Protein AF-A0A9E5IGZ8-F1 (afdb_monomer)

Secondary structure (DSSP, 8-state):
-HHHHTTTS-BSS--EEEEEE-SSGGG-SSS-TT-EEEEEEEEBSSSPPPEEEEETTEE-TT--HHHHHHHHHHHHHHHHHHHHTT-SPTT----HHHHHTTEEEEEEEE-SS---TTTHHHHHHHHHHHHHHHHHHHHHHHT-SSPPPHHHHHHHHHHHHHHHHHHHHHH-SS-BTTB-HHHHHHHHHHHHHHHHHHHTPPPSS-PPPS-GGGHHHHS-----HHHHHHHHHHHHHHHHHHHHHHHTTSS---PPP-------

Radius of gyration: 29.13 Å; Cα contacts (8 Å, |Δi|>4): 229; chains: 1; bounding box: 54×78×88 Å

Sequence (264 aa):
YFAGAIANLEPAASTFDGERYIAEQTESDSFAEGEGALWALAWTTEGEVVAESYVNMIPTRHGGTHVAGLREGVFNAIKNFIDHHSMGQRGLKVVPEDVWSRASYVLSAKMLDPQFKGQVKNELISRDEGLHTDFAVLMYTKFIKNKLTEDEVHEIARSAVAAEQEFVRSCLPDDLLGMNEKLMCQYVEFVADRLITSLGYKKIWNTTNPFDFMDNISTETKTNFFEARVAEYKRSNVRRHQQLKKDNVTSGESRPVFSRKARF

pLDDT: mean 73.89, std 20.75, range [28.39, 95.31]

Nearest PDB structures (foldseek):
  3lnu-assembly1_A  TM=9.026E-01  e=2.420E-09  Xanthomonas oryzae pv. oryzae KACC 10331
  3lps-assembly1_A  TM=8.953E-01  e=2.420E-09  Xanthomonas oryzae pv. oryzae KACC 10331
  7cmp-assembly2_D  TM=7.381E-01  e=1.112E-08  Xanthomonas oryzae pv. oryzae KACC 10331
  4hxz-assembly1_A  TM=7.763E-01  e=1.554E-06  Francisella tularensis subsp. holarctica LVS
  4url-assembly1_A  TM=7.747E-01  e=2.043E-04  Staphylococcus aureus

Mean predicted aligned error: 17.86 Å

Solvent-accessible surface area (backbone atoms only — not comparable to full-atom values): 15919 Å² total; per-residue (Å²): 108,69,70,66,77,46,61,93,43,66,59,79,47,79,73,51,65,53,73,51,61,35,85,45,54,89,80,34,99,88,52,55,56,69,20,35,39,40,40,37,38,33,37,34,85,60,82,85,71,49,80,46,38,25,52,69,77,43,76,30,92,88,55,52,70,68,52,50,49,52,53,50,50,54,42,50,52,54,50,52,50,35,62,74,67,65,69,62,59,92,88,66,79,89,52,67,61,80,63,50,78,44,43,23,36,41,38,41,33,37,59,89,79,72,82,63,92,76,42,63,64,60,54,49,49,54,50,51,49,49,52,50,50,53,50,52,37,49,45,54,64,74,70,47,82,84,68,78,53,69,66,58,53,50,51,52,49,51,55,51,51,51,53,51,39,52,51,46,47,71,74,42,82,61,78,46,94,93,53,40,54,68,51,53,43,38,34,55,45,27,54,48,30,53,52,38,40,68,59,72,46,79,63,82,70,83,52,63,76,75,54,78,75,55,61,67,75,73,58,82,81,85,71,66,72,74,59,56,54,56,51,49,55,53,52,50,55,52,50,56,54,53,50,59,52,50,64,69,64,74,75,78,83,82,85,84,89,77,82,92,76,90,83,135

Foldseek 3Di:
DQCVVCVVFDFPDPKDWDWDAACDPVVDPVAHHGWIKTKIKTFTPDDDAADWEEEVNHTDPVDDPQVVVVLVVVQCVVVVVCVVVVVDDVPDDDDSCNVVVRMHMYMYTYGLDDPDPPCPPVLVVVVVVVVVLLVVLCCLQPPDPDHDDLVVLVVVLVVVLVVVLVVLCVVPVDQDDPDGSVLVSLQSLVVSQVSCVSNVHHRDPPGDNPDPSVVVSPDDDDDDPVVVVVVVVVVVVVVVVVVVVVVVVPPDDDDDDDDDDDDD

Structure (mmCIF, N/CA/C/O backbone):
data_AF-A0A9E5IGZ8-F1
#
_entry.id   AF-A0A9E5IGZ8-F1
#
loop_
_atom_site.group_PDB
_atom_site.id
_atom_site.type_symbol
_atom_site.label_atom_id
_atom_site.label_alt_id
_atom_site.label_comp_id
_atom_site.label_asym_id
_atom_site.label_entity_id
_atom_site.label_seq_id
_atom_site.pdbx_PDB_ins_code
_atom_site.Cartn_x
_atom_site.Cartn_y
_atom_site.Cartn_z
_atom_site.occupancy
_atom_site.B_iso_or_equiv
_atom_site.auth_seq_id
_atom_site.auth_comp_id
_atom_site.auth_asym_id
_atom_site.auth_atom_id
_atom_site.pdbx_PDB_model_num
ATOM 1 N N . TYR A 1 1 ? -14.488 -8.018 3.224 1.00 83.12 1 TYR A N 1
ATOM 2 C CA . TYR A 1 1 ? -13.198 -8.541 3.712 1.00 83.12 1 TYR A CA 1
ATOM 3 C C . TYR A 1 1 ? -13.185 -8.687 5.230 1.00 83.12 1 TYR A C 1
ATOM 5 O O . TYR A 1 1 ? -13.293 -9.813 5.689 1.00 83.12 1 TYR A O 1
ATOM 13 N N . PHE A 1 2 ? -13.151 -7.593 6.006 1.00 88.25 2 PHE A N 1
ATOM 14 C CA . PHE A 1 2 ? -12.965 -7.649 7.466 1.00 88.25 2 PHE A CA 1
ATOM 15 C C . PHE A 1 2 ? -13.959 -8.565 8.200 1.00 88.25 2 PHE A C 1
ATOM 17 O O . PHE A 1 2 ? -13.541 -9.414 8.975 1.00 88.25 2 PHE A O 1
ATOM 24 N N . ALA A 1 3 ? -15.254 -8.488 7.869 1.00 85.94 3 ALA A N 1
ATOM 25 C CA . ALA A 1 3 ? -16.269 -9.389 8.424 1.00 85.94 3 ALA A CA 1
ATOM 26 C C . ALA A 1 3 ? -15.975 -10.883 8.169 1.00 85.94 3 ALA A C 1
ATOM 28 O O . ALA A 1 3 ? -16.276 -11.717 9.011 1.00 85.94 3 ALA A O 1
ATOM 29 N N . GLY A 1 4 ? -15.362 -11.218 7.028 1.00 85.94 4 GLY A N 1
ATOM 30 C CA . GLY A 1 4 ? -14.898 -12.573 6.721 1.00 85.94 4 GLY A CA 1
ATOM 31 C C . GLY A 1 4 ? -13.658 -12.962 7.529 1.00 85.94 4 GLY A C 1
ATOM 32 O O . GLY A 1 4 ? -13.581 -14.083 8.020 1.00 85.94 4 GLY A O 1
ATOM 33 N N . ALA A 1 5 ? -12.728 -12.023 7.726 1.00 84.44 5 ALA A N 1
ATOM 34 C CA . ALA A 1 5 ? -11.504 -12.241 8.500 1.00 84.44 5 ALA A CA 1
ATOM 35 C C . ALA A 1 5 ? -11.787 -12.558 9.980 1.00 84.44 5 ALA A C 1
ATOM 37 O O . ALA A 1 5 ? -11.050 -13.322 10.595 1.00 84.44 5 ALA A O 1
ATOM 38 N N . ILE A 1 6 ? -12.880 -12.022 10.533 1.00 86.69 6 ILE A N 1
ATOM 39 C CA . ILE A 1 6 ? -13.318 -12.297 11.910 1.00 86.69 6 ILE A CA 1
ATOM 40 C C . ILE A 1 6 ? -14.530 -13.236 11.995 1.00 86.69 6 ILE A C 1
ATOM 42 O O . ILE A 1 6 ? -15.089 -13.390 13.073 1.00 86.69 6 ILE A O 1
ATOM 46 N N . ALA A 1 7 ? -14.955 -13.874 10.897 1.00 83.50 7 ALA A N 1
ATOM 47 C CA . ALA A 1 7 ? -16.231 -14.602 10.837 1.00 83.50 7 ALA A CA 1
ATOM 48 C C . ALA A 1 7 ? -16.356 -15.759 11.844 1.00 83.50 7 ALA A C 1
ATOM 50 O O . ALA A 1 7 ? -17.462 -16.115 12.239 1.00 83.50 7 ALA A O 1
ATOM 51 N N . ASN A 1 8 ? -15.227 -16.341 12.256 1.00 83.75 8 ASN A N 1
ATOM 52 C CA . ASN A 1 8 ? -15.181 -17.437 13.229 1.00 83.75 8 ASN A CA 1
ATOM 53 C C . ASN A 1 8 ? -15.075 -16.952 14.683 1.00 83.75 8 ASN A C 1
ATOM 55 O O . ASN A 1 8 ? -14.928 -17.772 15.587 1.00 83.75 8 ASN A O 1
ATOM 59 N N . LEU A 1 9 ? -15.084 -15.639 14.909 1.00 83.88 9 LEU A N 1
ATOM 60 C CA . LEU A 1 9 ? -14.925 -15.021 16.218 1.00 83.88 9 LEU A CA 1
ATOM 61 C C . LEU A 1 9 ? -16.218 -14.304 16.592 1.00 83.88 9 LEU A C 1
ATOM 63 O O . LEU A 1 9 ? -16.828 -13.649 15.751 1.00 83.88 9 LEU A O 1
ATOM 67 N N . GLU A 1 10 ? -16.613 -14.379 17.861 1.00 83.50 10 GLU A N 1
ATOM 68 C CA . GLU A 1 10 ? -17.741 -13.596 18.366 1.00 83.50 10 GLU A CA 1
ATOM 69 C C . GLU A 1 10 ? -17.274 -12.182 18.753 1.00 83.50 10 GLU A C 1
ATOM 71 O O . GLU A 1 10 ? -16.438 -12.027 19.656 1.00 83.50 10 GLU A O 1
ATOM 76 N N . PRO A 1 11 ? -17.780 -11.126 18.087 1.00 84.12 11 PRO A N 1
ATOM 77 C CA . PRO A 1 11 ? -17.458 -9.760 18.460 1.00 84.12 11 PRO A CA 1
ATOM 78 C C . PRO A 1 11 ? -18.146 -9.387 19.777 1.00 84.12 11 PRO A C 1
ATOM 80 O O . PRO A 1 11 ? -19.353 -9.552 19.935 1.00 84.12 11 PRO A O 1
ATOM 83 N N . ALA A 1 12 ? -17.394 -8.804 20.707 1.00 85.81 12 ALA A N 1
ATOM 84 C CA . ALA A 1 12 ? -17.914 -8.253 21.957 1.00 85.81 12 ALA A CA 1
ATOM 85 C C . ALA A 1 12 ? -18.820 -7.025 21.733 1.00 85.81 12 ALA A C 1
ATOM 87 O O . ALA A 1 12 ? -19.603 -6.656 22.607 1.00 85.81 12 ALA A O 1
ATOM 88 N N . ALA A 1 13 ? -18.699 -6.379 20.573 1.00 84.12 13 ALA A N 1
ATOM 89 C CA . ALA A 1 13 ? -19.520 -5.260 20.137 1.00 84.12 13 ALA A CA 1
ATOM 90 C C . ALA A 1 13 ? -19.680 -5.290 18.612 1.00 84.12 13 ALA A C 1
ATOM 92 O O . ALA A 1 13 ? -18.887 -5.924 17.911 1.00 84.12 13 ALA A O 1
ATOM 93 N N . SER A 1 14 ? -20.680 -4.570 18.097 1.00 87.31 14 SER A N 1
ATOM 94 C CA . SER A 1 14 ? -20.830 -4.353 16.657 1.00 87.31 14 SER A CA 1
ATOM 95 C C . SER A 1 14 ? -19.532 -3.825 16.052 1.00 87.31 14 SER A C 1
ATOM 97 O O . SER A 1 14 ? -18.842 -3.005 16.661 1.00 87.31 14 SER A O 1
ATOM 99 N N . THR A 1 15 ? -19.217 -4.290 14.842 1.00 90.56 15 THR A N 1
ATOM 100 C CA . THR A 1 15 ? -18.074 -3.763 14.092 1.00 90.56 15 THR A CA 1
ATOM 101 C C . THR A 1 15 ? -18.251 -2.261 13.899 1.00 90.56 15 THR A C 1
ATOM 103 O O . THR A 1 15 ? -19.331 -1.792 13.543 1.00 90.56 15 THR A O 1
ATOM 106 N N . PHE A 1 16 ? -17.192 -1.520 14.195 1.00 91.25 16 PHE A N 1
ATOM 107 C CA . PHE A 1 16 ? -17.090 -0.098 13.952 1.00 91.25 16 PHE A CA 1
ATOM 108 C C . PHE A 1 16 ? -16.289 0.112 12.674 1.00 91.25 16 PHE A C 1
ATOM 110 O O . PHE A 1 16 ? -15.066 -0.038 12.661 1.00 91.25 16 PHE A O 1
ATOM 117 N N . ASP A 1 17 ? -16.982 0.450 11.600 1.00 93.88 17 ASP A N 1
ATOM 118 C CA . ASP A 1 17 ? -16.391 0.740 10.304 1.00 93.88 17 ASP A CA 1
ATOM 119 C C . ASP A 1 17 ? -16.853 2.094 9.772 1.00 93.88 17 ASP A C 1
ATOM 121 O O . ASP A 1 17 ? -17.839 2.678 10.228 1.00 93.88 17 ASP A O 1
ATOM 125 N N . GLY A 1 18 ? -16.069 2.637 8.852 1.00 92.50 18 GLY A N 1
ATOM 126 C CA . GLY A 1 18 ? -16.368 3.907 8.222 1.00 92.50 18 GLY A CA 1
ATOM 127 C C . GLY A 1 18 ? -15.220 4.408 7.369 1.00 92.50 18 GLY A C 1
ATOM 128 O O . GLY A 1 18 ? -14.099 3.899 7.418 1.00 92.50 18 GLY A O 1
ATOM 129 N N . GLU A 1 19 ? -15.519 5.441 6.597 1.00 94.25 19 GLU A N 1
ATOM 130 C CA . GLU A 1 19 ? -14.541 6.168 5.808 1.00 94.25 19 GLU A CA 1
ATOM 131 C C . GLU A 1 19 ? -14.713 7.669 5.987 1.00 94.25 19 GLU A C 1
ATOM 133 O O . GLU A 1 19 ? -15.817 8.185 6.190 1.00 94.25 19 GLU A O 1
ATOM 138 N N . ARG A 1 20 ? -13.599 8.388 5.897 1.00 91.38 20 ARG A N 1
ATOM 139 C CA . ARG A 1 20 ? -13.607 9.839 5.801 1.00 91.38 20 ARG A CA 1
ATOM 140 C C . ARG A 1 20 ? -12.462 10.291 4.922 1.00 91.38 20 ARG A C 1
ATOM 142 O O . ARG A 1 20 ? -11.307 9.986 5.210 1.00 91.38 20 ARG A O 1
ATOM 149 N N . TYR A 1 21 ? -12.805 11.080 3.915 1.00 88.56 21 TYR A N 1
ATOM 150 C CA . TYR A 1 21 ? -11.865 11.787 3.061 1.00 88.56 21 TYR A CA 1
ATOM 151 C C . TYR A 1 21 ? -12.184 13.279 3.090 1.00 88.56 21 TYR A C 1
ATOM 153 O O . TYR A 1 21 ? -13.343 13.661 3.265 1.00 88.56 21 TYR A O 1
ATOM 161 N N . ILE A 1 22 ? -11.153 14.106 2.960 1.00 88.12 22 ILE A N 1
ATOM 162 C CA . ILE A 1 22 ? -11.276 15.553 2.792 1.00 88.12 22 ILE A CA 1
ATOM 163 C C . ILE A 1 22 ? -11.853 15.798 1.398 1.00 88.12 22 ILE A C 1
ATOM 165 O O . ILE A 1 22 ? -11.207 15.446 0.412 1.00 88.12 22 ILE A O 1
ATOM 169 N N . ALA A 1 23 ? -13.067 16.343 1.304 1.00 83.25 23 ALA A N 1
ATOM 170 C CA . ALA A 1 23 ? -13.699 16.607 0.011 1.00 83.25 23 ALA A CA 1
ATOM 171 C C . ALA A 1 23 ? -13.309 17.980 -0.545 1.00 83.25 23 ALA A C 1
ATOM 173 O O . ALA A 1 23 ? -13.237 18.139 -1.756 1.00 83.25 23 ALA A O 1
ATOM 174 N N . GLU A 1 24 ? -13.017 18.945 0.331 1.00 78.88 24 GLU A N 1
ATOM 175 C CA . GLU A 1 24 ? -12.504 20.264 -0.040 1.00 78.88 24 GLU A CA 1
ATOM 176 C C . GLU A 1 24 ? -11.392 20.714 0.919 1.00 78.88 24 GLU A C 1
ATOM 178 O O . GLU A 1 24 ? -11.459 20.481 2.128 1.00 78.88 24 GLU A O 1
ATOM 183 N N . GLN A 1 25 ? -10.390 21.440 0.406 1.00 76.25 25 GLN A N 1
ATOM 184 C CA . GLN A 1 25 ? -9.269 21.960 1.211 1.00 76.25 25 GLN A CA 1
ATOM 185 C C . GLN A 1 25 ? -9.711 22.846 2.394 1.00 76.25 25 GLN A C 1
ATOM 187 O O . GLN A 1 25 ? -8.977 23.012 3.363 1.00 76.25 25 GLN A O 1
ATOM 192 N N . THR A 1 26 ? -10.913 23.418 2.335 1.00 72.94 26 THR A N 1
ATOM 193 C CA . THR A 1 26 ? -11.506 24.237 3.402 1.00 72.94 26 THR A CA 1
ATOM 194 C C . THR A 1 26 ? -11.844 23.438 4.665 1.00 72.94 26 THR A C 1
ATOM 196 O O . THR A 1 26 ? -11.993 24.032 5.733 1.00 72.94 26 THR A O 1
ATOM 199 N N . GLU A 1 27 ? -11.948 22.109 4.578 1.00 76.31 27 GLU A N 1
ATOM 200 C CA . GLU A 1 27 ? -12.253 21.241 5.721 1.00 76.31 27 GLU A CA 1
ATOM 201 C C . GLU A 1 27 ? -11.056 21.028 6.656 1.00 76.31 27 GLU A C 1
ATOM 203 O O . GLU A 1 27 ? -11.237 20.617 7.807 1.00 76.31 27 GLU A O 1
ATOM 208 N N . SER A 1 28 ? -9.829 21.276 6.186 1.00 73.44 28 SER A N 1
ATOM 209 C CA . SER A 1 28 ? -8.628 21.079 6.989 1.00 73.44 28 SER A CA 1
ATOM 210 C C . SER A 1 28 ? -7.465 21.966 6.559 1.00 73.44 28 SER A C 1
ATOM 212 O O . SER A 1 28 ? -7.058 21.973 5.404 1.00 73.44 28 SER A O 1
ATOM 214 N N . ASP A 1 29 ? -6.830 22.610 7.538 1.00 70.31 29 ASP A N 1
ATOM 215 C CA . ASP A 1 29 ? -5.541 23.286 7.346 1.00 70.31 29 ASP A CA 1
ATOM 216 C C . ASP A 1 29 ? -4.347 22.308 7.366 1.00 70.31 29 ASP A C 1
ATOM 218 O O . ASP A 1 29 ? -3.206 22.714 7.151 1.00 70.31 29 ASP A O 1
ATOM 222 N N . SER A 1 30 ? -4.578 21.035 7.713 1.00 69.19 30 SER A N 1
ATOM 223 C CA . SER A 1 30 ? -3.524 20.033 7.957 1.00 69.19 30 SER A CA 1
ATOM 224 C C . SER A 1 30 ? -3.526 18.864 6.974 1.00 69.19 30 SER A C 1
ATOM 226 O O . SER A 1 30 ? -2.512 18.177 6.885 1.00 69.19 30 SER A O 1
ATOM 228 N N . PHE A 1 31 ? -4.631 18.642 6.263 1.00 76.75 31 PHE A N 1
ATOM 229 C CA . PHE A 1 31 ? -4.791 17.558 5.296 1.00 76.75 31 PHE A CA 1
ATOM 230 C C . PHE A 1 31 ? -5.231 18.119 3.945 1.00 76.75 31 PHE A C 1
ATOM 232 O O . PHE A 1 31 ? -5.980 19.097 3.889 1.00 76.75 31 PHE A O 1
ATOM 239 N N . ALA A 1 32 ? -4.746 17.517 2.866 1.00 78.19 32 ALA A N 1
ATOM 240 C CA . ALA A 1 32 ? -5.078 17.923 1.507 1.00 78.19 32 ALA A CA 1
ATOM 241 C C . ALA A 1 32 ? -6.393 17.293 1.020 1.00 78.19 32 ALA A C 1
ATOM 243 O O . ALA A 1 32 ? -6.815 16.240 1.501 1.00 78.19 32 ALA A O 1
ATOM 244 N N . GLU A 1 33 ? -7.034 17.928 0.037 1.00 82.81 33 GLU A N 1
ATOM 245 C CA . GLU A 1 33 ? -8.204 17.363 -0.647 1.00 82.81 33 GLU A CA 1
ATOM 246 C C . GLU A 1 33 ? -7.907 15.956 -1.187 1.00 82.81 33 GLU A C 1
ATOM 248 O O . GLU A 1 33 ? -6.911 15.729 -1.867 1.00 82.81 33 GLU A O 1
ATOM 253 N N . GLY A 1 34 ? -8.767 14.989 -0.872 1.00 82.25 34 GLY A N 1
ATOM 254 C CA . GLY A 1 34 ? -8.605 13.586 -1.242 1.00 82.25 34 GLY A CA 1
ATOM 255 C C . GLY A 1 34 ? -7.775 12.746 -0.266 1.00 82.25 34 GLY A C 1
ATOM 256 O O . GLY A 1 34 ? -7.723 11.524 -0.445 1.00 82.25 34 GLY A O 1
ATOM 257 N N . GLU A 1 35 ? -7.163 13.342 0.762 1.00 85.50 35 GLU A N 1
ATOM 258 C CA . GLU A 1 35 ? -6.579 12.600 1.885 1.00 85.50 35 GLU A CA 1
ATOM 259 C C . GLU A 1 35 ? -7.660 12.079 2.826 1.00 85.50 35 GLU A C 1
ATOM 261 O O . GLU A 1 35 ? -8.741 12.654 2.947 1.00 85.50 35 GLU A O 1
ATOM 266 N N . GLY A 1 36 ? -7.385 10.970 3.503 1.00 89.94 36 GLY A N 1
ATOM 267 C CA . GLY A 1 36 ? -8.358 10.370 4.401 1.00 89.94 36 GLY A CA 1
ATOM 268 C C . GLY A 1 36 ? -8.025 8.950 4.801 1.00 89.94 36 GLY A C 1
ATOM 269 O O . GLY A 1 36 ? -6.906 8.473 4.612 1.00 89.94 36 GLY A O 1
ATOM 270 N N . ALA A 1 37 ? -9.009 8.257 5.358 1.00 93.50 37 ALA A N 1
ATOM 271 C CA . ALA A 1 37 ? -8.870 6.862 5.727 1.00 93.50 37 ALA A CA 1
ATOM 272 C C . ALA A 1 37 ? -10.201 6.113 5.656 1.00 93.50 37 ALA A C 1
ATOM 274 O O . ALA A 1 37 ? -11.269 6.685 5.856 1.00 93.50 37 ALA A O 1
ATOM 275 N N . LEU A 1 38 ? -10.086 4.809 5.441 1.00 94.06 38 LEU A N 1
ATOM 276 C CA . LEU A 1 38 ? -11.113 3.801 5.654 1.00 94.06 38 LEU A CA 1
ATOM 277 C C . LEU A 1 38 ? -10.643 2.912 6.805 1.00 94.06 38 LEU A C 1
ATOM 279 O O . LEU A 1 38 ? -9.469 2.527 6.863 1.00 94.06 38 LEU A O 1
ATOM 283 N N . TRP A 1 39 ? -11.547 2.562 7.707 1.00 95.31 39 TRP A N 1
ATOM 284 C CA . TRP A 1 39 ? -11.243 1.683 8.826 1.00 95.31 39 TRP A CA 1
ATOM 285 C C . TRP A 1 39 ? -12.375 0.697 9.086 1.00 95.31 39 TRP A C 1
ATOM 287 O O . TRP A 1 39 ? -13.542 0.964 8.812 1.00 95.31 39 TRP A O 1
ATOM 297 N N . ALA A 1 40 ? -12.007 -0.438 9.668 1.00 95.12 40 ALA A N 1
ATOM 298 C CA . ALA A 1 40 ? -12.914 -1.364 10.323 1.00 95.12 40 ALA A CA 1
ATOM 299 C C . ALA A 1 40 ? -12.243 -1.869 11.603 1.00 95.12 40 ALA A C 1
ATOM 301 O O . ALA A 1 40 ? -11.049 -2.169 11.597 1.00 95.12 40 ALA A O 1
ATOM 302 N N . LEU A 1 41 ? -12.995 -1.929 12.697 1.00 94.69 41 LEU A N 1
ATOM 303 C CA . LEU A 1 41 ? -12.514 -2.265 14.032 1.00 94.69 41 LEU A CA 1
ATOM 304 C C . LEU A 1 41 ? -13.572 -3.094 14.759 1.00 94.69 41 LEU A C 1
ATOM 306 O O . LEU A 1 41 ? -14.746 -2.735 14.786 1.00 94.69 41 LEU A O 1
ATOM 310 N N . ALA A 1 42 ? -13.159 -4.183 15.389 1.00 94.44 42 ALA A N 1
ATOM 311 C CA . ALA A 1 42 ? -14.012 -4.985 16.251 1.00 94.44 42 ALA A CA 1
ATOM 312 C C . ALA A 1 42 ? -13.196 -5.558 17.408 1.00 94.44 42 ALA A C 1
ATOM 314 O O . ALA A 1 42 ? -12.015 -5.866 17.263 1.00 94.44 42 ALA A O 1
ATOM 315 N N . TRP A 1 43 ? -13.840 -5.745 18.554 1.00 93.69 43 TRP A N 1
ATOM 316 C CA . TRP A 1 43 ? -13.244 -6.441 19.689 1.00 93.69 43 TRP A CA 1
ATOM 317 C C . TRP A 1 43 ? -13.747 -7.869 19.710 1.00 93.69 43 TRP A C 1
ATOM 319 O O . TRP A 1 43 ? -14.955 -8.069 19.691 1.00 93.69 43 TRP A O 1
ATOM 329 N N . THR A 1 44 ? -12.856 -8.852 19.773 1.00 90.12 44 THR A N 1
ATOM 330 C CA . THR A 1 44 ? -13.235 -10.267 19.896 1.00 90.12 44 THR A CA 1
ATOM 331 C C . THR A 1 44 ? -12.726 -10.808 21.222 1.00 90.12 44 THR A C 1
ATOM 333 O O . THR A 1 44 ? -11.625 -10.474 21.657 1.00 90.12 44 THR A O 1
ATOM 336 N N . THR A 1 45 ? -13.494 -11.645 21.908 1.00 84.62 45 THR A N 1
ATOM 337 C CA . THR A 1 45 ? -13.087 -12.184 23.221 1.00 84.62 45 THR A CA 1
ATOM 338 C C . THR A 1 45 ? -12.004 -13.254 23.098 1.00 84.62 45 THR A C 1
ATOM 340 O O . THR A 1 45 ? -11.107 -13.311 23.937 1.00 84.62 45 THR A O 1
ATOM 343 N N . GLU A 1 46 ? -12.028 -14.033 22.015 1.00 84.69 46 GLU A N 1
ATOM 344 C CA . GLU A 1 46 ? -11.121 -15.161 21.769 1.00 84.69 46 GLU A CA 1
ATOM 345 C C . GLU A 1 46 ? -10.571 -15.176 20.330 1.00 84.69 46 GLU A C 1
ATOM 347 O O . GLU A 1 46 ? -11.008 -14.408 19.470 1.00 84.69 46 GLU A O 1
ATOM 352 N N . GLY A 1 47 ? -9.560 -16.013 20.079 1.00 84.62 47 GLY A N 1
ATOM 353 C CA . GLY A 1 47 ? -8.928 -16.183 18.765 1.00 84.62 47 GLY A CA 1
ATOM 354 C C . GLY A 1 47 ? -7.833 -15.169 18.420 1.00 84.62 47 GLY A C 1
ATOM 355 O O . GLY A 1 47 ? -7.504 -14.273 19.209 1.00 84.62 47 GLY A O 1
ATOM 356 N N . GLU A 1 48 ? -7.243 -15.346 17.236 1.00 86.50 48 GLU A N 1
ATOM 357 C CA . GLU A 1 48 ? -6.203 -14.459 16.710 1.00 86.50 48 GLU A CA 1
ATOM 358 C C . GLU A 1 48 ? -6.764 -13.080 16.359 1.00 86.50 48 GLU A C 1
ATOM 360 O O . GLU A 1 48 ? -7.892 -12.936 15.890 1.00 86.50 48 GLU A O 1
ATOM 365 N N . VAL A 1 49 ? -5.957 -12.052 16.614 1.00 89.88 49 VAL A N 1
ATOM 366 C CA . VAL A 1 49 ? -6.311 -10.664 16.326 1.00 89.88 49 VAL A CA 1
ATOM 367 C C . VAL A 1 49 ? -5.862 -10.324 14.912 1.00 89.88 49 VAL A C 1
ATOM 369 O O . VAL A 1 49 ? -4.689 -10.477 14.573 1.00 89.88 49 VAL A O 1
ATOM 372 N N . VAL A 1 50 ? -6.784 -9.810 14.102 1.00 89.81 50 VAL A N 1
ATOM 373 C CA . VAL A 1 50 ? -6.464 -9.281 12.771 1.00 89.81 50 VAL A CA 1
ATOM 374 C C . VAL A 1 50 ? -5.924 -7.867 12.948 1.00 89.81 50 VAL A C 1
ATOM 376 O O . VAL A 1 50 ? -6.630 -7.012 13.465 1.00 89.81 50 VAL A O 1
ATOM 379 N N . ALA A 1 51 ? -4.683 -7.601 12.551 1.00 91.12 51 ALA A N 1
ATOM 380 C CA . ALA A 1 51 ? -4.074 -6.276 12.667 1.00 91.12 51 ALA A CA 1
ATOM 381 C C . ALA A 1 51 ? -3.403 -5.891 11.349 1.00 91.12 51 ALA A C 1
ATOM 383 O O . ALA A 1 51 ? -2.204 -6.094 11.148 1.00 91.12 51 ALA A O 1
ATOM 384 N N . GLU A 1 52 ? -4.192 -5.330 10.440 1.00 91.62 52 GLU A N 1
ATOM 385 C CA . GLU A 1 52 ? -3.731 -4.956 9.107 1.00 91.62 52 GLU A CA 1
ATOM 386 C C . GLU A 1 52 ? -3.779 -3.443 8.926 1.00 91.62 52 GLU A C 1
ATOM 388 O O . GLU A 1 52 ? -4.711 -2.756 9.352 1.00 91.62 52 GLU A O 1
ATOM 393 N N . SER A 1 53 ? -2.749 -2.892 8.290 1.00 87.81 53 SER A N 1
ATOM 394 C CA . SER A 1 53 ? -2.717 -1.466 7.994 1.00 87.81 53 SER A CA 1
ATOM 395 C C . SER A 1 53 ? -2.007 -1.173 6.686 1.00 87.81 53 SER A C 1
ATOM 397 O O . SER A 1 53 ? -1.064 -1.874 6.317 1.00 87.81 53 SER A O 1
ATOM 399 N N . TYR A 1 54 ? -2.466 -0.127 6.009 1.00 86.31 54 TYR A N 1
ATOM 400 C CA . TYR A 1 54 ? -2.013 0.282 4.690 1.00 86.31 54 TYR A CA 1
ATOM 401 C C . TYR A 1 54 ? -1.921 1.805 4.620 1.00 86.31 54 TYR A C 1
ATOM 403 O O . TYR A 1 54 ? -2.739 2.517 5.209 1.00 86.31 54 TYR A O 1
ATOM 411 N N . VAL A 1 55 ? -0.942 2.303 3.869 1.00 84.50 55 VAL A N 1
ATOM 412 C CA . VAL A 1 55 ? -0.867 3.710 3.453 1.00 84.50 55 VAL A CA 1
ATOM 413 C C . VAL A 1 55 ? -0.710 3.726 1.946 1.00 84.50 55 VAL A C 1
ATOM 415 O O . VAL A 1 55 ? 0.219 3.109 1.432 1.00 84.50 55 VAL A O 1
ATOM 418 N N . ASN A 1 56 ? -1.620 4.392 1.237 1.00 85.50 56 ASN A N 1
ATOM 419 C CA . ASN A 1 56 ? -1.679 4.374 -0.227 1.00 85.50 56 ASN A CA 1
ATOM 420 C C . ASN A 1 56 ? -1.618 2.943 -0.780 1.00 85.50 56 ASN A C 1
ATOM 422 O O . ASN A 1 56 ? -0.875 2.661 -1.712 1.00 85.50 56 ASN A O 1
ATOM 426 N N . MET A 1 57 ? -2.366 2.032 -0.142 1.00 78.94 57 MET A N 1
ATOM 427 C CA . MET A 1 57 ? -2.438 0.598 -0.473 1.00 78.94 57 MET A CA 1
ATOM 428 C C . MET A 1 57 ? -1.138 -0.192 -0.244 1.00 78.94 57 MET A C 1
ATOM 430 O O . MET A 1 57 ? -1.112 -1.400 -0.457 1.00 78.94 57 MET A O 1
ATOM 434 N N . ILE A 1 58 ? -0.075 0.441 0.260 1.00 76.81 58 ILE A N 1
ATOM 435 C CA . ILE A 1 58 ? 1.168 -0.238 0.631 1.00 76.81 58 ILE A CA 1
ATOM 436 C C . ILE A 1 58 ? 1.015 -0.802 2.051 1.00 76.81 58 ILE A C 1
ATOM 438 O O . ILE A 1 58 ? 0.742 -0.028 2.976 1.00 76.81 58 ILE A O 1
ATOM 442 N N . PRO A 1 59 ? 1.205 -2.119 2.267 1.00 79.88 59 PRO A N 1
ATOM 443 C CA . PRO A 1 59 ? 1.048 -2.729 3.582 1.00 79.88 59 PRO A CA 1
ATOM 444 C C . PRO A 1 59 ? 2.112 -2.238 4.573 1.00 79.88 59 PRO A C 1
ATOM 446 O O . PRO A 1 59 ? 3.317 -2.353 4.343 1.00 79.88 59 PRO A O 1
ATOM 449 N N . THR A 1 60 ? 1.668 -1.760 5.735 1.00 80.19 60 THR A N 1
ATOM 450 C CA . THR A 1 60 ? 2.516 -1.305 6.843 1.00 80.19 60 THR A CA 1
ATOM 451 C C . THR A 1 60 ? 2.530 -2.335 7.972 1.00 80.19 60 THR A C 1
ATOM 453 O O . THR A 1 60 ? 1.880 -2.159 8.997 1.00 80.19 60 THR A O 1
ATOM 456 N N . ARG A 1 61 ? 3.299 -3.425 7.810 1.00 78.31 61 ARG A N 1
ATOM 457 C CA . ARG A 1 61 ? 3.350 -4.550 8.778 1.00 78.31 61 ARG A CA 1
ATOM 458 C C . ARG A 1 61 ? 3.755 -4.146 10.201 1.00 78.31 61 ARG A C 1
ATOM 460 O O . ARG A 1 61 ? 3.335 -4.775 11.162 1.00 78.31 61 ARG A O 1
ATOM 467 N N . HIS A 1 62 ? 4.568 -3.100 10.338 1.00 78.00 62 HIS A N 1
ATOM 468 C CA . HIS A 1 62 ? 4.983 -2.553 11.636 1.00 78.00 62 HIS A CA 1
ATOM 469 C C . HIS A 1 62 ? 4.143 -1.343 12.078 1.00 78.00 62 HIS A C 1
ATOM 471 O O . HIS A 1 62 ? 4.467 -0.694 13.070 1.00 78.00 62 HIS A O 1
ATOM 477 N N . GLY A 1 63 ? 3.075 -1.024 11.343 1.00 82.94 63 GLY A N 1
ATOM 478 C CA . GLY A 1 63 ? 2.256 0.162 11.552 1.00 82.94 63 GLY A CA 1
ATOM 479 C C . GLY A 1 63 ? 2.966 1.463 11.171 1.00 82.94 63 GLY A C 1
ATOM 480 O O . GLY A 1 63 ? 3.851 1.495 10.316 1.00 82.94 63 GLY A O 1
ATOM 481 N N . GLY A 1 64 ? 2.530 2.559 11.786 1.00 83.56 64 GLY A N 1
ATOM 482 C CA . GLY A 1 64 ? 3.015 3.908 11.515 1.00 83.56 64 GLY A CA 1
ATOM 483 C C . GLY A 1 64 ? 2.236 4.953 12.309 1.00 83.56 64 GLY A C 1
ATOM 484 O O . GLY A 1 64 ? 1.489 4.623 13.234 1.00 83.56 64 GLY A O 1
ATOM 485 N N . THR A 1 65 ? 2.399 6.224 11.947 1.00 83.25 65 THR A N 1
ATOM 486 C CA . THR A 1 65 ? 1.707 7.347 12.601 1.00 83.25 65 THR A CA 1
ATOM 487 C C . THR A 1 65 ? 0.191 7.287 12.432 1.00 83.25 65 THR A C 1
ATOM 489 O O . THR A 1 65 ? -0.527 7.651 13.356 1.00 83.25 65 THR A O 1
ATOM 492 N N . HIS A 1 66 ? -0.308 6.770 11.309 1.00 85.69 66 HIS A N 1
ATOM 493 C CA . HIS A 1 66 ? -1.734 6.518 1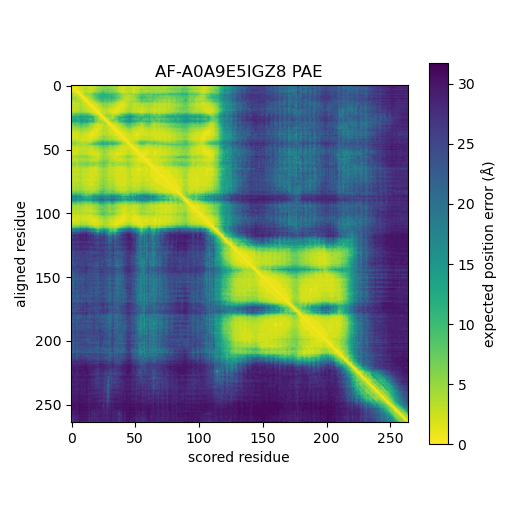1.073 1.00 85.69 66 HIS A CA 1
ATOM 494 C C . HIS A 1 66 ? -2.306 5.493 12.059 1.00 85.69 66 HIS A C 1
ATOM 496 O O . HIS A 1 66 ? -3.350 5.734 12.660 1.00 85.69 66 HIS A O 1
ATOM 502 N N . VAL A 1 67 ? -1.590 4.387 12.295 1.00 89.44 67 VAL A N 1
ATOM 503 C CA . VAL A 1 67 ? -1.980 3.381 13.296 1.00 89.44 67 VAL A CA 1
ATOM 504 C C . VAL A 1 67 ? -1.916 3.970 14.702 1.00 89.44 67 VAL A C 1
ATOM 506 O O . VAL A 1 67 ? -2.840 3.771 15.483 1.00 89.44 67 VAL A O 1
ATOM 509 N N . ALA A 1 68 ? -0.865 4.724 15.035 1.00 88.12 68 ALA A N 1
ATOM 510 C CA . ALA A 1 68 ? -0.762 5.393 16.333 1.00 88.12 68 ALA A CA 1
ATOM 511 C C . ALA A 1 68 ? -1.922 6.378 16.564 1.00 88.12 68 ALA A C 1
ATOM 513 O O . ALA A 1 68 ? -2.515 6.370 17.641 1.00 88.12 68 ALA A O 1
ATOM 514 N N . GLY A 1 69 ? -2.292 7.152 15.538 1.00 89.31 69 GLY A N 1
ATOM 515 C CA . GLY A 1 69 ? -3.424 8.075 15.575 1.00 89.31 69 GLY A CA 1
ATOM 516 C C . GLY A 1 69 ? -4.763 7.366 15.779 1.00 89.31 69 GLY A C 1
ATOM 517 O O . GLY A 1 69 ? -5.538 7.779 16.640 1.00 89.31 69 GLY A O 1
ATOM 518 N N . LEU A 1 70 ? -5.014 6.254 15.074 1.00 90.88 70 LEU A N 1
ATOM 519 C CA . LEU A 1 70 ? -6.193 5.413 15.324 1.00 90.88 70 LEU A CA 1
ATOM 520 C C . LEU A 1 70 ? -6.198 4.900 16.772 1.00 90.88 70 LEU A C 1
ATOM 522 O O . LEU A 1 70 ? -7.218 4.980 17.460 1.00 90.88 70 LEU A O 1
ATOM 526 N N . ARG A 1 71 ? -5.043 4.415 17.250 1.00 91.75 71 ARG A N 1
ATOM 527 C CA . ARG A 1 71 ? -4.888 3.879 18.608 1.00 91.75 71 ARG A CA 1
ATOM 528 C C . ARG A 1 71 ? -5.216 4.886 19.688 1.00 91.75 71 ARG A C 1
ATOM 530 O O . ARG A 1 71 ? -5.969 4.575 20.613 1.00 91.75 71 ARG A O 1
ATOM 537 N N . GLU A 1 72 ? -4.674 6.082 19.543 1.00 91.00 72 GLU A N 1
ATOM 538 C CA . GLU A 1 72 ? -4.918 7.197 20.441 1.00 91.00 72 GLU A CA 1
ATOM 539 C C . GLU A 1 72 ? -6.369 7.688 20.362 1.00 91.00 72 GLU A C 1
ATOM 541 O O . GLU A 1 72 ? -7.001 7.886 21.399 1.00 91.00 72 GLU A O 1
ATOM 546 N N . GLY A 1 73 ? -6.925 7.822 19.155 1.00 91.06 73 GLY A N 1
ATOM 547 C CA . GLY A 1 73 ? -8.298 8.279 18.938 1.00 91.06 73 GLY A CA 1
ATOM 548 C C . GLY A 1 73 ? -9.335 7.375 19.605 1.00 91.06 73 GLY A C 1
ATOM 549 O O . GLY A 1 73 ? -10.165 7.855 20.378 1.00 91.06 73 GLY A O 1
ATOM 550 N N . VAL A 1 74 ? -9.250 6.061 19.377 1.00 92.62 74 VAL A N 1
ATOM 551 C CA . VAL A 1 74 ? -10.172 5.086 19.986 1.00 92.62 74 VAL A CA 1
ATOM 552 C C . VAL A 1 74 ? -9.991 5.026 21.502 1.00 92.62 74 VAL A C 1
ATOM 554 O O . VAL A 1 74 ? -10.978 5.027 22.239 1.00 92.62 74 VAL A O 1
ATOM 557 N N . PHE A 1 75 ? -8.745 5.025 21.989 1.00 93.88 75 PHE A N 1
ATOM 558 C CA . PHE A 1 75 ? -8.470 5.035 23.426 1.00 93.88 75 PHE A CA 1
ATOM 559 C C . PHE A 1 75 ? -9.084 6.262 24.109 1.00 93.88 75 PHE A C 1
ATOM 561 O O . PHE A 1 75 ? -9.780 6.125 25.115 1.00 93.88 75 PHE A O 1
ATOM 568 N N . ASN A 1 76 ? -8.878 7.453 23.542 1.00 92.31 76 ASN A N 1
ATOM 569 C CA . ASN A 1 76 ? -9.430 8.692 24.078 1.00 92.31 76 ASN A CA 1
ATOM 570 C C . ASN A 1 76 ? -10.962 8.703 24.022 1.00 92.31 76 ASN A C 1
ATOM 572 O O . ASN A 1 76 ? -11.590 9.146 24.979 1.00 92.31 76 ASN A O 1
ATOM 576 N N . ALA A 1 77 ? -11.573 8.182 22.954 1.00 91.62 77 ALA A N 1
ATOM 577 C CA . ALA A 1 77 ? -13.028 8.081 22.846 1.00 91.62 77 ALA A CA 1
ATOM 578 C C . ALA A 1 77 ? -13.625 7.202 23.960 1.00 91.62 77 ALA A C 1
ATOM 580 O O . ALA A 1 77 ? -14.536 7.637 24.667 1.00 91.62 77 ALA A O 1
ATOM 581 N N . ILE A 1 78 ? -13.069 6.005 24.172 1.00 90.44 78 ILE A N 1
ATOM 582 C CA . ILE A 1 78 ? -13.526 5.076 25.217 1.00 90.44 78 ILE A CA 1
ATOM 583 C C . ILE A 1 78 ? -13.279 5.661 26.609 1.00 90.44 78 ILE A C 1
ATOM 585 O O . ILE A 1 78 ? -14.178 5.662 27.449 1.00 90.44 78 ILE A O 1
ATOM 589 N N . LYS A 1 79 ? -12.086 6.213 26.853 1.00 90.19 79 LYS A N 1
ATOM 590 C CA . LYS A 1 79 ? -11.752 6.850 28.129 1.00 90.19 79 LYS A CA 1
ATOM 591 C C . LYS A 1 79 ? -12.709 8.002 28.446 1.00 90.19 79 LYS A C 1
ATOM 593 O O . LYS A 1 79 ? -13.255 8.050 29.545 1.00 90.19 79 LYS A O 1
ATOM 598 N N . ASN A 1 80 ? -12.955 8.893 27.486 1.00 90.62 80 ASN A N 1
ATOM 599 C CA . ASN A 1 80 ? -13.874 10.017 27.663 1.00 90.62 80 ASN A CA 1
ATOM 600 C C . ASN A 1 80 ? -15.305 9.539 27.933 1.00 90.62 80 ASN A C 1
ATOM 602 O O . ASN A 1 80 ? -15.997 10.131 28.757 1.00 90.62 80 ASN A O 1
ATOM 606 N N . PHE A 1 81 ? -15.742 8.456 27.286 1.00 89.94 81 PHE A N 1
ATOM 607 C CA . PHE A 1 81 ? -17.051 7.860 27.542 1.00 89.94 81 PHE A CA 1
ATOM 608 C C . PHE A 1 81 ? -17.171 7.322 28.976 1.00 89.94 81 PHE A C 1
ATOM 610 O O . PHE A 1 81 ? -18.160 7.617 29.650 1.00 89.94 81 PHE A O 1
ATOM 617 N N . ILE A 1 82 ? -16.164 6.584 29.457 1.00 88.75 82 ILE A N 1
ATOM 618 C CA . ILE A 1 82 ? -16.115 6.047 30.829 1.00 88.75 82 ILE A CA 1
ATOM 619 C C . ILE A 1 82 ? -16.138 7.183 31.856 1.00 88.75 82 ILE A C 1
ATOM 621 O O . ILE A 1 82 ? -16.916 7.128 32.812 1.00 88.75 82 ILE A O 1
ATOM 625 N N . ASP A 1 83 ? -15.309 8.208 31.638 1.00 87.56 83 ASP A N 1
ATOM 626 C CA . ASP A 1 83 ? -15.194 9.377 32.512 1.00 87.56 83 ASP A CA 1
ATOM 627 C C . ASP A 1 83 ? -16.531 10.147 32.558 1.00 87.56 83 ASP A C 1
ATOM 629 O O . ASP A 1 83 ? -17.032 10.464 33.638 1.00 87.56 83 ASP A O 1
ATOM 633 N N . HIS A 1 84 ? -17.161 10.379 31.400 1.00 90.06 84 HIS A N 1
ATOM 634 C CA . HIS A 1 84 ? -18.435 11.099 31.288 1.00 90.06 84 HIS A CA 1
ATOM 635 C C . HIS A 1 84 ? -19.599 10.367 31.973 1.00 90.06 84 HIS A C 1
ATOM 637 O O . HIS A 1 84 ? -20.442 10.996 32.609 1.00 90.06 84 HIS A O 1
ATOM 643 N N . HIS A 1 85 ? -19.639 9.036 31.883 1.00 88.62 85 HIS A N 1
ATOM 644 C CA . HIS A 1 85 ? -20.708 8.222 32.472 1.00 88.62 85 HIS A CA 1
ATOM 645 C C . HIS A 1 85 ? -20.394 7.731 33.891 1.00 88.62 85 HIS A C 1
ATOM 647 O O . HIS A 1 85 ? -21.183 6.982 34.463 1.00 88.62 85 HIS A O 1
ATOM 653 N N . SER A 1 86 ? -19.263 8.145 34.480 1.00 84.88 86 SER A N 1
ATOM 654 C CA . SER A 1 86 ? -18.823 7.704 35.814 1.00 84.88 86 SER A CA 1
ATOM 655 C C . SER A 1 86 ? -18.777 6.173 35.967 1.00 84.88 86 SER A C 1
ATOM 657 O O . SER A 1 86 ? -19.067 5.638 37.035 1.00 84.88 86 SER A O 1
ATOM 659 N N . MET A 1 87 ? -18.410 5.457 34.897 1.00 80.38 87 MET A N 1
ATOM 660 C CA . MET A 1 87 ? -18.391 3.983 34.865 1.00 80.38 87 MET A CA 1
ATOM 661 C C . MET A 1 87 ? -17.105 3.382 35.455 1.00 80.38 87 MET A C 1
ATOM 663 O O . MET A 1 87 ? -16.997 2.167 35.608 1.00 80.38 87 MET A O 1
ATOM 667 N N . GLY A 1 88 ? -16.116 4.216 35.788 1.00 73.56 88 GLY A N 1
ATOM 668 C CA . GLY A 1 88 ? -14.861 3.774 36.387 1.00 73.56 88 GLY A CA 1
ATOM 669 C C . GLY A 1 88 ? -15.026 3.374 37.855 1.00 73.56 88 GLY A C 1
ATOM 670 O O . GLY A 1 88 ? -15.559 4.130 38.668 1.00 73.56 88 GLY A O 1
ATOM 671 N N . GLN A 1 89 ? -14.499 2.208 38.231 1.00 73.50 89 GLN A N 1
ATOM 672 C CA . GLN A 1 89 ? -14.302 1.888 39.645 1.00 73.50 89 GLN A CA 1
ATOM 673 C C . GLN A 1 89 ? -13.268 2.843 40.259 1.00 73.50 89 GLN A C 1
ATOM 675 O O . GLN A 1 89 ? -12.259 3.176 39.633 1.00 73.50 89 GLN A O 1
ATOM 680 N N . ARG A 1 90 ? -13.496 3.282 41.506 1.00 70.62 90 ARG A N 1
ATOM 681 C CA . ARG A 1 90 ? -12.555 4.158 42.225 1.00 70.62 90 ARG A CA 1
ATOM 682 C C . ARG A 1 90 ? -11.153 3.541 42.237 1.00 70.62 90 ARG A C 1
ATOM 684 O O . ARG A 1 90 ? -10.953 2.479 42.814 1.00 70.62 90 ARG A O 1
ATOM 691 N N . GLY A 1 91 ? -10.191 4.248 41.644 1.00 69.75 91 GLY A N 1
ATOM 692 C CA . GLY A 1 91 ? -8.780 3.852 41.608 1.00 69.75 91 GLY A CA 1
ATOM 693 C C . GLY A 1 91 ? -8.362 3.022 40.391 1.00 69.75 91 GLY A C 1
ATOM 694 O O . GLY A 1 91 ? -7.169 2.766 40.243 1.00 69.75 91 GLY A O 1
ATOM 695 N N . LEU A 1 92 ? -9.287 2.644 39.501 1.00 78.38 92 LEU A N 1
ATOM 696 C CA . LEU A 1 92 ? -8.946 1.956 38.257 1.00 78.38 92 LEU A CA 1
ATOM 697 C C . LEU A 1 92 ? -8.471 2.971 37.207 1.00 78.38 92 LEU A C 1
ATOM 699 O O . LEU A 1 92 ? -9.200 3.897 36.852 1.00 78.38 92 LEU A O 1
ATOM 703 N N . LYS A 1 93 ? -7.245 2.801 36.703 1.00 82.69 93 LYS A N 1
ATOM 704 C CA . LYS A 1 93 ? -6.679 3.626 35.629 1.00 82.69 93 LYS A CA 1
ATOM 705 C C . LYS A 1 93 ? -6.673 2.822 34.334 1.00 82.69 93 LYS A C 1
ATOM 707 O O . LYS A 1 93 ? -5.879 1.898 34.215 1.00 82.69 93 LYS A O 1
ATOM 712 N N . VAL A 1 94 ? -7.513 3.216 33.379 1.00 86.19 94 VAL A N 1
ATOM 713 C CA . VAL A 1 94 ? -7.537 2.615 32.038 1.00 86.19 94 VAL A CA 1
ATOM 714 C C . VAL A 1 94 ? -6.245 2.972 31.305 1.00 86.19 94 VAL A C 1
ATOM 716 O O . VAL A 1 94 ? -5.862 4.147 31.234 1.00 86.19 94 VAL A O 1
ATOM 719 N N . VAL A 1 95 ? -5.566 1.963 30.773 1.00 90.00 95 VAL A N 1
ATOM 720 C CA . VAL A 1 95 ? -4.370 2.104 29.939 1.00 90.00 95 VAL A CA 1
ATOM 721 C C . VAL A 1 95 ? -4.684 1.716 28.490 1.00 90.00 95 VAL A C 1
ATOM 723 O O . VAL A 1 95 ? -5.641 0.985 28.247 1.00 90.00 95 VAL A O 1
ATOM 726 N N . PRO A 1 96 ? -3.905 2.181 27.495 1.00 88.25 96 PRO A N 1
ATOM 727 C CA . PRO A 1 96 ? -4.173 1.868 26.089 1.00 88.25 96 PRO A CA 1
ATOM 728 C C . PRO A 1 96 ? -4.281 0.370 25.782 1.00 88.25 96 PRO A C 1
ATOM 730 O O . PRO A 1 96 ? -5.073 -0.026 24.932 1.00 88.25 96 PRO A O 1
ATOM 733 N N . GLU A 1 97 ? -3.523 -0.467 26.489 1.00 89.69 97 GLU A N 1
ATOM 734 C CA . GLU A 1 97 ? -3.533 -1.919 26.285 1.00 89.69 97 GLU A CA 1
ATOM 735 C C . GLU A 1 97 ? -4.880 -2.568 26.643 1.00 89.69 97 GLU A C 1
ATOM 737 O O . GLU A 1 97 ? -5.279 -3.542 26.005 1.00 89.69 97 GLU A O 1
ATOM 742 N N . ASP A 1 98 ? -5.632 -1.978 27.580 1.00 89.00 98 ASP A N 1
ATOM 743 C CA . ASP A 1 98 ? -6.973 -2.451 27.949 1.00 89.00 98 ASP A CA 1
ATOM 744 C C . ASP A 1 98 ? -7.943 -2.354 26.765 1.00 89.00 98 ASP A C 1
ATOM 746 O O . ASP A 1 98 ? -8.853 -3.165 26.622 1.00 89.00 98 ASP A O 1
ATOM 750 N N . VAL A 1 99 ? -7.730 -1.367 25.890 1.00 90.12 99 VAL A N 1
ATOM 751 C CA . VAL A 1 99 ? -8.523 -1.172 24.674 1.00 90.12 99 VAL A CA 1
ATOM 752 C C . VAL A 1 99 ? -7.996 -2.037 23.534 1.00 90.12 99 VAL A C 1
ATOM 754 O O . VAL A 1 99 ? -8.779 -2.573 22.759 1.00 90.12 99 VAL A O 1
ATOM 757 N N . TRP A 1 100 ? -6.678 -2.168 23.393 1.00 91.06 100 TRP A N 1
ATOM 758 C CA . TRP A 1 100 ? -6.083 -2.689 22.161 1.00 91.06 100 TRP A CA 1
ATOM 759 C C . TRP A 1 100 ? -5.718 -4.172 22.174 1.00 91.06 100 TRP A C 1
ATOM 761 O O . TRP A 1 100 ? -5.577 -4.749 21.098 1.00 91.06 100 TRP A O 1
ATOM 771 N N . SER A 1 101 ? -5.608 -4.803 23.343 1.00 89.31 101 SER A N 1
ATOM 772 C CA . SER A 1 101 ? -5.186 -6.210 23.472 1.00 89.31 101 SER A CA 1
ATOM 773 C C . SER A 1 101 ? -6.066 -7.207 22.703 1.00 89.31 101 SER A C 1
ATOM 775 O O . SER A 1 101 ? -5.592 -8.263 22.284 1.00 89.31 101 SER A O 1
ATOM 777 N N . ARG A 1 102 ? -7.347 -6.874 22.498 1.00 90.56 102 ARG A N 1
ATOM 778 C CA . ARG A 1 102 ? -8.362 -7.714 21.834 1.00 90.56 102 ARG A CA 1
ATOM 779 C C . ARG A 1 102 ? -9.023 -7.045 20.625 1.00 90.56 102 ARG A C 1
ATOM 781 O O . ARG A 1 102 ? -10.073 -7.487 20.162 1.00 90.56 102 ARG A O 1
ATOM 788 N N . ALA A 1 103 ? -8.425 -5.965 20.134 1.00 92.62 103 ALA A N 1
ATOM 789 C CA . ALA A 1 103 ? -8.951 -5.176 19.032 1.00 92.62 103 ALA A CA 1
ATOM 790 C C . ALA A 1 103 ? -8.423 -5.694 17.689 1.00 92.62 103 ALA A C 1
ATOM 792 O O . ALA A 1 103 ? -7.253 -5.491 17.364 1.00 92.62 103 ALA A O 1
ATOM 793 N N . SER A 1 104 ? -9.295 -6.316 16.898 1.00 93.62 104 SER A N 1
ATOM 794 C CA . SER A 1 104 ? -9.036 -6.618 15.490 1.00 93.62 104 SER A CA 1
ATOM 795 C C . SER A 1 104 ? -9.367 -5.403 14.632 1.00 93.62 104 SER A C 1
ATOM 797 O O . SER A 1 104 ? -10.427 -4.807 14.806 1.00 93.62 104 SER A O 1
ATOM 799 N N . TYR A 1 105 ? -8.496 -5.032 13.699 1.00 94.06 105 TYR A N 1
ATOM 800 C CA . TYR A 1 105 ? -8.710 -3.900 12.811 1.00 94.06 105 TYR A CA 1
ATOM 801 C C . TYR A 1 105 ? -8.061 -4.062 11.435 1.00 94.06 105 TYR A C 1
ATOM 803 O O . TYR A 1 105 ? -7.039 -4.730 11.264 1.00 94.06 105 TYR A O 1
ATOM 811 N N . VAL A 1 106 ? -8.645 -3.359 10.468 1.00 94.62 106 VAL A N 1
ATOM 812 C CA . VAL A 1 106 ? -8.058 -3.056 9.160 1.00 94.62 106 VAL A CA 1
ATOM 813 C C . VAL A 1 106 ? -8.103 -1.540 8.989 1.00 94.62 106 VAL A C 1
ATOM 815 O O . VAL A 1 106 ? -9.163 -0.933 9.137 1.00 94.62 106 VAL A O 1
ATOM 818 N N . LEU A 1 107 ? -6.961 -0.918 8.693 1.00 93.94 107 LEU A N 1
ATOM 819 C CA . LEU A 1 107 ? -6.849 0.529 8.477 1.00 93.94 107 LEU A CA 1
ATOM 820 C C . LEU A 1 107 ? -6.186 0.822 7.130 1.00 93.94 107 LEU A C 1
ATOM 822 O O . LEU A 1 107 ? -5.044 0.434 6.916 1.00 93.94 107 LEU A O 1
ATOM 826 N N . SER A 1 108 ? -6.849 1.569 6.253 1.00 93.06 108 SER A N 1
ATOM 827 C CA . SER A 1 108 ? -6.268 2.038 4.992 1.00 93.06 108 SER A CA 1
ATOM 828 C C . SER A 1 108 ? -6.286 3.558 4.946 1.00 93.06 108 SER A C 1
ATOM 830 O O . SER A 1 108 ? -7.350 4.166 4.859 1.00 93.06 108 SER A O 1
ATOM 832 N N . ALA A 1 109 ? -5.111 4.178 5.028 1.00 88.94 109 ALA A N 1
ATOM 833 C CA . ALA A 1 109 ? -4.957 5.621 4.902 1.00 88.94 109 ALA A CA 1
ATOM 834 C C . ALA A 1 109 ? -4.581 5.999 3.462 1.00 88.94 109 ALA A C 1
ATOM 836 O O . ALA A 1 109 ? -3.746 5.345 2.835 1.00 88.94 109 ALA A O 1
ATOM 837 N N . LYS A 1 110 ? -5.161 7.086 2.958 1.00 85.88 110 LYS A N 1
ATOM 838 C CA . LYS A 1 110 ? -4.780 7.751 1.713 1.00 85.88 110 LYS A CA 1
ATOM 839 C C . LYS A 1 110 ? -4.136 9.088 2.060 1.00 85.88 110 LYS A C 1
ATOM 841 O O . LYS A 1 110 ? -4.760 9.924 2.706 1.00 85.88 110 LYS A O 1
ATOM 846 N N . MET A 1 111 ? -2.895 9.270 1.639 1.00 81.19 111 MET A N 1
ATOM 847 C CA . MET A 1 111 ? -2.076 10.441 1.940 1.00 81.19 111 MET A CA 1
ATOM 848 C C . MET A 1 111 ? -1.380 10.874 0.652 1.00 81.19 111 MET A C 1
ATOM 850 O O . MET A 1 111 ? -0.742 10.051 0.001 1.00 81.19 111 MET A O 1
ATOM 854 N N . LEU A 1 112 ? -1.530 12.134 0.256 1.00 68.88 112 LEU A N 1
ATOM 855 C CA . LEU A 1 112 ? -1.020 12.624 -1.026 1.00 68.88 112 LEU A CA 1
ATOM 856 C C . LEU A 1 112 ? 0.486 12.892 -0.969 1.00 68.88 112 LEU A C 1
ATOM 858 O O . LEU A 1 112 ? 1.190 12.550 -1.915 1.00 68.88 112 LEU A O 1
ATOM 862 N N . ASP A 1 113 ? 0.981 13.384 0.170 1.00 62.84 113 ASP A N 1
ATOM 863 C CA . ASP A 1 113 ? 2.411 13.599 0.430 1.00 62.84 113 ASP A CA 1
ATOM 864 C C . ASP A 1 113 ? 2.865 12.808 1.664 1.00 62.84 113 ASP A C 1
ATOM 866 O O . ASP A 1 113 ? 3.067 13.364 2.754 1.00 62.84 113 ASP A O 1
ATOM 870 N N . PRO A 1 114 ? 3.011 11.478 1.556 1.00 55.00 114 PRO A N 1
ATOM 871 C CA . PRO A 1 114 ? 3.305 10.678 2.719 1.00 55.00 114 PRO A CA 1
ATOM 872 C C . PRO A 1 114 ? 4.739 10.900 3.215 1.00 55.00 114 PRO A C 1
ATOM 874 O O . PRO A 1 114 ? 5.711 10.400 2.656 1.00 55.00 114 PRO A O 1
ATOM 877 N N . GLN A 1 115 ? 4.886 11.617 4.331 1.00 50.06 115 GLN A N 1
ATOM 878 C CA . GLN A 1 115 ? 6.173 11.774 5.014 1.00 50.06 115 GLN A CA 1
ATOM 879 C C . GLN A 1 115 ? 6.486 10.521 5.843 1.00 50.06 115 GLN A C 1
ATOM 881 O O . GLN A 1 115 ? 6.295 10.478 7.063 1.00 50.06 115 GLN A O 1
ATOM 886 N N . PHE A 1 116 ? 6.959 9.464 5.187 1.00 46.78 116 PHE A N 1
ATOM 887 C CA . PHE A 1 116 ? 7.306 8.208 5.846 1.00 46.78 116 PHE A CA 1
ATOM 888 C C . PHE A 1 116 ? 8.583 8.338 6.695 1.00 46.78 116 PHE A C 1
ATOM 890 O O . PHE A 1 116 ? 9.696 8.050 6.253 1.00 46.78 116 PHE A O 1
ATOM 897 N N . LYS A 1 117 ? 8.439 8.685 7.980 1.00 40.41 117 LYS A N 1
ATOM 898 C CA . LYS A 1 117 ? 9.514 8.530 8.979 1.00 40.41 117 LYS A CA 1
ATOM 899 C C . LYS A 1 117 ? 9.720 7.052 9.315 1.00 40.41 117 LYS A C 1
ATOM 901 O O . LYS A 1 117 ? 9.273 6.560 10.343 1.00 40.41 117 LYS A O 1
ATOM 906 N N . GLY A 1 118 ? 10.374 6.344 8.407 1.00 44.88 118 GLY A N 1
ATOM 907 C CA . GLY A 1 118 ? 10.658 4.912 8.520 1.00 44.88 118 GLY A CA 1
ATOM 908 C C . GLY A 1 118 ? 11.086 4.266 7.204 1.00 44.88 118 GLY A C 1
ATOM 909 O O . GLY A 1 118 ? 11.663 3.184 7.221 1.00 44.88 118 GLY A O 1
ATOM 910 N N . GLN A 1 119 ? 10.885 4.946 6.071 1.00 43.47 119 GLN A N 1
ATOM 911 C CA . GLN A 1 119 ? 11.292 4.459 4.753 1.00 43.47 119 GLN A CA 1
ATOM 912 C C . GLN A 1 119 ? 12.724 4.811 4.362 1.00 43.47 119 GLN A C 1
ATOM 914 O O . GLN A 1 119 ? 13.122 4.470 3.260 1.00 43.47 119 GLN A O 1
ATOM 919 N N . VAL A 1 120 ? 13.545 5.375 5.255 1.00 45.78 120 VAL A N 1
ATOM 920 C CA . VAL A 1 120 ? 14.941 5.696 4.915 1.00 45.78 120 VAL A CA 1
ATOM 921 C C . VAL A 1 120 ? 15.662 4.459 4.365 1.00 45.78 120 VAL A C 1
ATOM 923 O O . VAL A 1 120 ? 16.417 4.576 3.422 1.00 45.78 120 VAL A O 1
ATOM 926 N N . LYS A 1 121 ? 15.374 3.240 4.842 1.00 44.81 121 LYS A N 1
ATOM 927 C CA . LYS A 1 121 ? 16.017 2.034 4.298 1.00 44.81 121 LYS A CA 1
ATOM 928 C C . LYS A 1 121 ? 15.552 1.669 2.878 1.00 44.81 121 LYS A C 1
ATOM 930 O O . LYS A 1 121 ? 16.400 1.377 2.050 1.00 44.81 121 LYS A O 1
ATOM 935 N N . ASN A 1 122 ? 14.250 1.692 2.582 1.00 44.25 122 ASN A N 1
ATOM 936 C CA . ASN A 1 122 ? 13.744 1.349 1.243 1.00 44.25 122 ASN A CA 1
ATOM 937 C C . ASN A 1 122 ? 13.987 2.471 0.226 1.00 44.25 122 ASN A C 1
ATOM 939 O O . ASN A 1 122 ? 14.225 2.185 -0.941 1.00 44.25 122 ASN A O 1
ATOM 943 N N . GLU A 1 123 ? 13.975 3.725 0.672 1.00 47.59 123 GLU A N 1
ATOM 944 C CA . GLU A 1 123 ? 14.343 4.898 -0.121 1.00 47.59 123 GLU A CA 1
ATOM 945 C C . GLU A 1 123 ? 15.847 4.895 -0.428 1.00 47.59 123 GLU A C 1
ATOM 947 O O . GLU A 1 123 ? 16.232 5.093 -1.575 1.00 47.59 123 GLU A O 1
ATOM 952 N N . LEU A 1 124 ? 16.701 4.564 0.554 1.00 47.25 124 LEU A N 1
ATOM 953 C CA . LEU A 1 124 ? 18.136 4.357 0.326 1.00 47.25 124 LEU A CA 1
ATOM 954 C C . LEU A 1 124 ? 18.394 3.176 -0.617 1.00 47.25 124 LEU A C 1
ATOM 956 O O . LEU A 1 124 ? 19.179 3.334 -1.539 1.00 47.25 124 LEU A O 1
ATOM 960 N N . ILE A 1 125 ? 17.713 2.035 -0.443 1.00 56.19 125 ILE A N 1
ATOM 961 C CA . ILE A 1 125 ? 17.851 0.881 -1.350 1.00 56.19 125 ILE A CA 1
ATOM 962 C C . ILE A 1 125 ? 17.406 1.258 -2.765 1.00 56.19 125 ILE A C 1
ATOM 964 O O . ILE A 1 125 ? 18.141 1.018 -3.711 1.00 56.19 125 ILE A O 1
ATOM 968 N N . SER A 1 126 ? 16.243 1.892 -2.926 1.00 59.62 126 SER A N 1
ATOM 969 C CA . SER A 1 126 ? 15.729 2.262 -4.254 1.00 59.62 126 SER A CA 1
ATOM 970 C C . SER A 1 126 ? 16.612 3.311 -4.936 1.00 59.62 126 SER A C 1
ATOM 972 O O . SER A 1 126 ? 16.817 3.253 -6.146 1.00 59.62 126 SER A O 1
ATOM 974 N N . ARG A 1 127 ? 17.181 4.246 -4.164 1.00 61.31 127 ARG A N 1
ATOM 975 C CA . ARG A 1 127 ? 18.153 5.225 -4.662 1.00 61.31 127 ARG A CA 1
ATOM 976 C C . ARG A 1 127 ? 19.462 4.560 -5.077 1.00 61.31 127 ARG A C 1
ATOM 978 O O . ARG A 1 127 ? 19.973 4.852 -6.154 1.00 61.31 127 ARG A O 1
ATOM 985 N N . ASP A 1 128 ? 19.997 3.681 -4.238 1.00 65.62 128 ASP A N 1
ATOM 986 C CA . ASP A 1 128 ? 21.263 3.002 -4.502 1.00 65.62 128 ASP A CA 1
ATOM 987 C C . ASP A 1 128 ? 21.122 2.041 -5.703 1.00 65.62 128 ASP A C 1
ATOM 989 O O . ASP A 1 128 ? 21.984 2.033 -6.579 1.00 65.62 128 ASP A O 1
ATOM 993 N N . GLU A 1 129 ? 19.997 1.330 -5.839 1.00 70.50 129 GLU A N 1
ATOM 994 C CA . GLU A 1 129 ? 19.694 0.494 -7.014 1.00 70.50 129 GLU A CA 1
ATOM 995 C C . GLU A 1 129 ? 19.483 1.314 -8.298 1.00 70.50 129 GLU A C 1
ATOM 997 O O . GLU A 1 129 ? 19.911 0.904 -9.382 1.00 70.50 129 GLU A O 1
ATOM 1002 N N . GLY A 1 130 ? 18.882 2.505 -8.195 1.00 73.31 130 GLY A N 1
ATOM 1003 C CA . GLY A 1 130 ? 18.807 3.455 -9.308 1.00 73.31 130 GLY A CA 1
ATOM 1004 C C . GLY A 1 130 ? 20.200 3.853 -9.804 1.00 73.31 130 GLY A C 1
ATOM 1005 O O . GLY A 1 130 ? 20.496 3.729 -10.992 1.00 73.31 130 GLY A O 1
ATOM 1006 N N . LEU A 1 131 ? 21.095 4.221 -8.880 1.00 75.75 131 LEU A N 1
ATOM 1007 C CA . LEU A 1 131 ? 22.490 4.550 -9.190 1.00 75.75 131 LEU A CA 1
ATOM 1008 C C . LEU A 1 131 ? 23.264 3.357 -9.774 1.00 75.75 131 LEU A C 1
ATOM 1010 O O . LEU A 1 131 ? 24.058 3.539 -10.699 1.00 75.75 131 LEU A O 1
ATOM 1014 N N . HIS A 1 132 ? 23.040 2.137 -9.275 1.00 78.19 132 HIS A N 1
ATOM 1015 C CA . HIS A 1 132 ? 23.637 0.923 -9.842 1.00 78.19 132 HIS A CA 1
ATOM 1016 C C . HIS A 1 132 ? 23.168 0.674 -11.277 1.00 78.19 132 HIS A C 1
ATOM 1018 O O . HIS A 1 132 ? 23.983 0.351 -12.145 1.00 78.19 132 HIS A O 1
ATOM 1024 N N . THR A 1 133 ? 21.874 0.859 -11.535 1.00 79.56 133 THR A N 1
ATOM 1025 C CA . THR A 1 133 ? 21.287 0.709 -12.870 1.00 79.56 133 THR A CA 1
ATOM 1026 C C . THR A 1 133 ? 21.876 1.734 -13.835 1.00 79.56 133 THR A C 1
ATOM 1028 O O . THR A 1 133 ? 22.344 1.365 -14.913 1.00 79.56 133 THR A O 1
ATOM 1031 N N . ASP A 1 134 ? 21.950 3.003 -13.431 1.00 80.50 134 ASP A N 1
ATOM 1032 C CA . ASP A 1 134 ? 22.549 4.071 -14.236 1.00 80.50 134 ASP A CA 1
ATOM 1033 C C . ASP A 1 134 ? 24.034 3.814 -14.513 1.00 80.50 134 ASP A C 1
ATOM 1035 O O . ASP A 1 134 ? 24.514 4.009 -15.635 1.00 80.50 134 ASP A O 1
ATOM 1039 N N . PHE A 1 135 ? 24.770 3.311 -13.519 1.00 83.88 135 PHE A N 1
ATOM 1040 C CA . PHE A 1 135 ? 26.162 2.913 -13.694 1.00 83.88 135 PHE A CA 1
ATOM 1041 C C . PHE A 1 135 ? 26.302 1.751 -14.688 1.00 83.88 135 PHE A C 1
ATOM 1043 O O . PHE A 1 135 ? 27.146 1.810 -15.583 1.00 83.88 135 PHE A O 1
ATOM 1050 N N . ALA A 1 136 ? 25.460 0.719 -14.592 1.00 85.31 136 ALA A N 1
ATOM 1051 C CA . ALA A 1 136 ? 25.460 -0.403 -15.530 1.00 85.31 136 ALA A CA 1
ATOM 1052 C C . ALA A 1 136 ? 25.141 0.053 -16.965 1.00 85.31 136 ALA A C 1
ATOM 1054 O O . ALA A 1 136 ? 25.835 -0.338 -17.909 1.00 85.31 136 ALA A O 1
ATOM 1055 N N . VAL A 1 137 ? 24.157 0.943 -17.130 1.00 87.12 137 VAL A N 1
ATOM 1056 C CA . VAL A 1 137 ? 23.830 1.573 -18.417 1.00 87.12 137 VAL A CA 1
ATOM 1057 C C . VAL A 1 137 ? 25.019 2.373 -18.948 1.00 87.12 137 VAL A C 1
ATOM 1059 O O . VAL A 1 137 ? 25.368 2.253 -20.124 1.00 87.12 137 VAL A O 1
ATOM 1062 N N . LEU A 1 138 ? 25.686 3.169 -18.110 1.00 86.69 138 LEU A N 1
ATOM 1063 C CA . LEU A 1 138 ? 26.870 3.932 -18.508 1.00 86.69 138 LEU A CA 1
ATOM 1064 C C . LEU A 1 138 ? 27.995 3.004 -18.985 1.00 86.69 138 LEU A C 1
ATOM 1066 O O . LEU A 1 138 ? 28.584 3.234 -20.045 1.00 86.69 138 LEU A O 1
ATOM 1070 N N . MET A 1 139 ? 28.265 1.935 -18.235 1.00 88.00 139 MET A N 1
ATOM 1071 C CA . MET A 1 139 ? 29.264 0.927 -18.589 1.00 88.00 139 MET A CA 1
ATOM 1072 C C . MET A 1 139 ? 28.949 0.283 -19.941 1.00 88.00 139 MET A C 1
ATOM 1074 O O . MET A 1 139 ? 29.810 0.244 -20.826 1.00 88.00 139 MET A O 1
ATOM 1078 N N . TYR A 1 140 ? 27.701 -0.139 -20.138 1.00 88.25 140 TYR A N 1
ATOM 1079 C CA . TYR A 1 140 ? 27.241 -0.745 -21.383 1.00 88.25 140 TYR A CA 1
ATOM 1080 C C . TYR A 1 140 ? 27.321 0.219 -22.573 1.00 88.25 140 TYR A C 1
ATOM 1082 O O . TYR A 1 140 ? 27.821 -0.118 -23.647 1.00 88.25 140 TYR A O 1
ATOM 1090 N N . THR A 1 141 ? 26.858 1.453 -22.394 1.00 85.69 141 THR A N 1
ATOM 1091 C CA . THR A 1 141 ? 26.751 2.418 -23.491 1.00 85.69 141 THR A CA 1
ATOM 1092 C C . THR A 1 141 ? 28.097 3.013 -23.901 1.00 85.69 141 THR A C 1
ATOM 1094 O O . THR A 1 141 ? 28.283 3.264 -25.099 1.00 85.69 141 THR A O 1
ATOM 1097 N N . LYS A 1 142 ? 29.020 3.241 -22.950 1.00 85.06 142 LYS A N 1
ATOM 1098 C CA . LYS A 1 142 ? 30.296 3.950 -23.172 1.00 85.06 142 LYS A CA 1
ATOM 1099 C C . LYS A 1 142 ? 31.527 3.051 -23.264 1.00 85.06 142 LYS A C 1
ATOM 1101 O O . LYS A 1 142 ? 32.458 3.417 -23.979 1.00 85.06 142 LYS A O 1
ATOM 1106 N N . PHE A 1 143 ? 31.567 1.923 -22.555 1.00 84.69 143 PHE A N 1
ATOM 1107 C CA . PHE A 1 143 ? 32.797 1.133 -22.400 1.00 84.69 143 PHE A CA 1
ATOM 1108 C C . PHE A 1 143 ? 32.742 -0.235 -23.087 1.00 84.69 143 PHE A C 1
ATOM 1110 O O . PHE A 1 143 ? 33.790 -0.772 -23.457 1.00 84.69 143 PHE A O 1
ATOM 1117 N N . ILE A 1 144 ? 31.549 -0.783 -23.327 1.00 86.50 144 ILE A N 1
ATOM 1118 C CA . ILE A 1 144 ? 31.392 -2.023 -24.092 1.00 86.50 144 ILE A CA 1
ATOM 1119 C C . ILE A 1 144 ? 31.466 -1.725 -25.594 1.00 86.50 144 ILE A C 1
ATOM 1121 O O . ILE A 1 144 ? 30.680 -0.956 -26.145 1.00 86.50 144 ILE A O 1
ATOM 1125 N N . LYS A 1 145 ? 32.439 -2.357 -26.262 1.00 80.62 145 LYS A N 1
ATOM 1126 C CA . LYS A 1 145 ? 32.671 -2.215 -27.710 1.00 80.62 145 LYS A CA 1
ATOM 1127 C C . LYS A 1 145 ? 31.765 -3.120 -28.549 1.00 80.62 145 LYS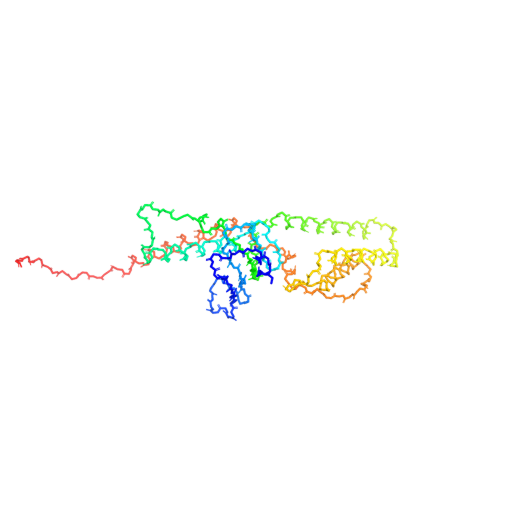 A C 1
ATOM 1129 O O . LYS A 1 145 ? 31.275 -2.687 -29.585 1.00 80.62 145 LYS A O 1
ATOM 1134 N N . ASN A 1 146 ? 31.529 -4.347 -28.088 1.00 86.75 146 ASN A N 1
ATOM 1135 C CA . ASN A 1 146 ? 30.658 -5.313 -28.756 1.00 86.75 146 ASN A CA 1
ATOM 1136 C C . ASN A 1 146 ? 29.259 -5.217 -28.147 1.00 86.75 146 ASN A C 1
ATOM 1138 O O . ASN A 1 146 ? 28.973 -5.873 -27.147 1.00 86.75 146 ASN A O 1
ATOM 1142 N N . LYS A 1 147 ? 28.425 -4.341 -28.708 1.00 86.69 147 LYS A N 1
ATOM 1143 C CA . LYS A 1 147 ? 27.036 -4.181 -28.270 1.00 86.69 147 LYS A CA 1
ATOM 1144 C C . LYS A 1 147 ? 26.177 -5.307 -28.829 1.00 86.69 147 LYS A C 1
ATOM 1146 O O . LYS A 1 147 ? 26.436 -5.777 -29.936 1.00 86.69 147 LYS A O 1
ATOM 1151 N N . LEU A 1 148 ? 25.166 -5.706 -28.065 1.00 89.19 148 LEU A N 1
ATOM 1152 C CA . LEU A 1 148 ? 24.162 -6.639 -28.560 1.00 89.19 148 LEU A CA 1
ATOM 1153 C C . LEU A 1 148 ? 23.343 -5.973 -29.667 1.00 89.19 148 LEU A C 1
ATOM 1155 O O . LEU A 1 148 ? 23.191 -4.743 -29.707 1.00 89.19 148 LEU A O 1
ATOM 1159 N N . THR A 1 149 ? 22.828 -6.795 -30.569 1.00 92.00 149 THR A N 1
ATOM 1160 C CA . THR A 1 149 ? 21.866 -6.354 -31.575 1.00 92.00 149 THR A CA 1
ATOM 1161 C C . THR A 1 149 ? 20.538 -5.976 -30.917 1.00 92.00 149 THR A C 1
ATOM 1163 O O . THR A 1 149 ? 20.246 -6.372 -29.788 1.00 92.00 149 THR A O 1
ATOM 1166 N N . GLU A 1 150 ? 19.732 -5.173 -31.613 1.00 90.62 150 GLU A N 1
ATOM 1167 C CA . GLU A 1 150 ? 18.418 -4.749 -31.111 1.00 90.62 150 GLU A CA 1
ATOM 1168 C C . GLU A 1 150 ? 17.517 -5.960 -30.818 1.00 90.62 150 GLU A C 1
ATOM 1170 O O . GLU A 1 150 ? 16.893 -6.014 -29.760 1.00 90.62 150 GLU A O 1
ATOM 1175 N N . ASP A 1 151 ? 17.546 -6.969 -31.692 1.00 91.75 151 ASP A N 1
ATOM 1176 C CA . ASP A 1 151 ? 16.751 -8.191 -31.551 1.00 91.75 151 ASP A CA 1
ATOM 1177 C C . ASP A 1 151 ? 17.126 -8.991 -30.295 1.00 91.75 151 ASP A C 1
ATOM 1179 O O . ASP A 1 151 ? 16.238 -9.392 -29.543 1.00 91.75 151 ASP A O 1
ATOM 1183 N N . GLU A 1 152 ? 18.424 -9.162 -30.018 1.00 91.75 152 GLU A N 1
ATOM 1184 C CA . GLU A 1 152 ? 18.908 -9.874 -28.825 1.00 91.75 152 GLU A CA 1
ATOM 1185 C C . GLU A 1 152 ? 18.514 -9.149 -27.531 1.00 91.75 152 GLU A C 1
ATOM 1187 O O . GLU A 1 152 ? 18.055 -9.772 -26.572 1.00 91.75 152 GLU A O 1
ATOM 1192 N N . VAL A 1 153 ? 18.657 -7.819 -27.490 1.00 91.50 153 VAL A N 1
ATOM 1193 C CA . VAL A 1 153 ? 18.252 -7.021 -26.320 1.00 91.50 153 VAL A CA 1
ATOM 1194 C C . VAL A 1 153 ? 16.746 -7.112 -26.108 1.00 91.50 153 VAL A C 1
ATOM 1196 O O . VAL A 1 153 ? 16.287 -7.270 -24.976 1.00 91.50 153 VAL A O 1
ATOM 1199 N N . HIS A 1 154 ? 15.967 -7.034 -27.186 1.00 93.25 154 HIS A N 1
ATOM 1200 C CA . HIS A 1 154 ? 14.517 -7.140 -27.106 1.00 93.25 154 HIS A CA 1
ATOM 1201 C C . HIS A 1 154 ? 14.049 -8.533 -26.684 1.00 93.25 154 HIS A C 1
ATOM 1203 O O . HIS A 1 154 ? 13.058 -8.641 -25.964 1.00 93.25 154 HIS A O 1
ATOM 1209 N N . GLU A 1 155 ? 14.737 -9.594 -27.103 1.00 94.50 155 GLU A N 1
ATOM 1210 C CA . GLU A 1 155 ? 14.458 -10.964 -26.665 1.00 94.50 155 GLU A CA 1
ATOM 1211 C C . GLU A 1 155 ? 14.700 -11.129 -25.160 1.00 94.50 155 GLU A C 1
ATOM 1213 O O . GLU A 1 155 ? 13.804 -11.578 -24.441 1.00 94.50 155 GLU A O 1
ATOM 1218 N N . ILE A 1 156 ? 15.857 -10.673 -24.668 1.00 92.44 156 ILE A N 1
ATOM 1219 C CA . ILE A 1 156 ? 16.185 -10.697 -23.235 1.00 92.44 156 ILE A CA 1
ATOM 1220 C C . ILE A 1 156 ? 15.149 -9.899 -22.439 1.00 92.44 156 ILE A C 1
ATOM 1222 O O . ILE A 1 156 ? 14.627 -10.388 -21.436 1.00 92.44 156 ILE A O 1
ATOM 1226 N N . ALA A 1 157 ? 14.810 -8.692 -22.899 1.00 92.19 157 ALA A N 1
ATOM 1227 C CA . ALA A 1 157 ? 13.839 -7.841 -22.223 1.00 92.19 157 ALA A CA 1
ATOM 1228 C C . ALA A 1 157 ? 12.448 -8.484 -22.168 1.00 92.19 157 ALA A C 1
ATOM 1230 O O . ALA A 1 157 ? 11.816 -8.476 -21.115 1.00 92.19 157 ALA A O 1
ATOM 1231 N N . ARG A 1 158 ? 11.977 -9.083 -23.270 1.00 94.00 158 ARG A N 1
ATOM 1232 C CA . ARG A 1 158 ? 10.691 -9.798 -23.299 1.00 94.00 158 ARG A CA 1
ATOM 1233 C C . ARG A 1 158 ? 10.674 -10.974 -22.328 1.00 94.00 158 ARG A C 1
ATOM 1235 O O . ARG A 1 158 ? 9.689 -11.138 -21.614 1.00 94.00 158 ARG A O 1
ATOM 1242 N N . SER A 1 159 ? 11.755 -11.752 -22.266 1.00 93.81 159 SER A N 1
ATOM 1243 C CA . SER A 1 159 ? 11.864 -12.863 -21.316 1.00 93.81 159 SER A CA 1
ATOM 1244 C C . SER A 1 159 ? 11.841 -12.381 -19.864 1.00 93.81 159 SER A C 1
ATOM 1246 O O . SER A 1 159 ? 11.173 -12.995 -19.035 1.00 93.81 159 SER A O 1
ATOM 1248 N N . ALA A 1 160 ? 12.550 -11.293 -19.551 1.00 90.81 160 ALA A N 1
ATOM 1249 C CA . ALA A 1 160 ? 12.590 -10.729 -18.203 1.00 90.81 160 ALA A CA 1
ATOM 1250 C C . ALA A 1 160 ? 11.223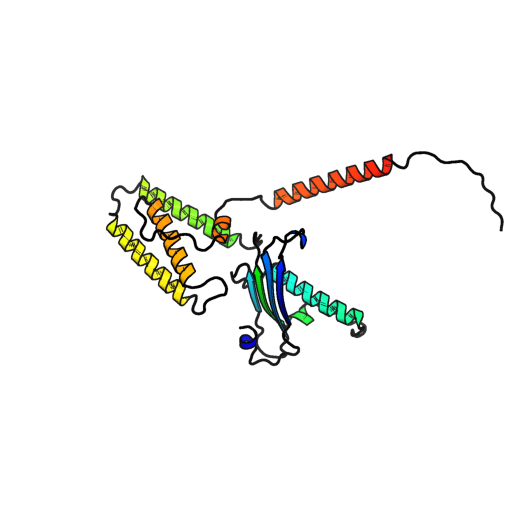 -10.169 -17.780 1.00 90.81 160 ALA A C 1
ATOM 1252 O O . ALA A 1 160 ? 10.741 -10.481 -16.695 1.00 90.81 160 ALA A O 1
ATOM 1253 N N . VAL A 1 161 ? 10.567 -9.405 -18.660 1.00 92.69 161 VAL A N 1
ATOM 1254 C CA . VAL A 1 161 ? 9.225 -8.861 -18.403 1.00 92.69 161 VAL A CA 1
ATOM 1255 C C . VAL A 1 161 ? 8.205 -9.979 -18.213 1.00 92.69 161 VAL A C 1
ATOM 1257 O O . VAL A 1 161 ? 7.390 -9.890 -17.304 1.00 92.69 161 VAL A O 1
ATOM 1260 N N . ALA A 1 162 ? 8.258 -11.050 -19.011 1.00 92.19 162 ALA A N 1
ATOM 1261 C CA . ALA A 1 162 ? 7.343 -12.180 -18.859 1.00 92.19 162 ALA A CA 1
ATOM 1262 C C . ALA A 1 162 ? 7.487 -12.869 -17.490 1.00 92.19 162 ALA A C 1
ATOM 1264 O O . ALA A 1 162 ? 6.479 -13.131 -16.833 1.00 92.19 162 ALA A O 1
ATOM 1265 N N . ALA A 1 163 ? 8.725 -13.109 -17.045 1.00 88.94 163 ALA A N 1
ATOM 1266 C CA . ALA A 1 163 ? 8.995 -13.698 -15.734 1.00 88.94 163 ALA A CA 1
ATOM 1267 C C . ALA A 1 163 ? 8.510 -12.793 -14.589 1.00 88.94 163 ALA A C 1
ATOM 1269 O O . ALA A 1 163 ? 7.882 -13.266 -13.642 1.00 88.94 163 ALA A O 1
ATOM 1270 N N . GLU A 1 164 ? 8.746 -11.484 -14.696 1.00 87.25 164 GLU A N 1
ATOM 1271 C CA . GLU A 1 164 ? 8.306 -10.522 -13.684 1.00 87.25 164 GLU A CA 1
ATOM 1272 C C . GLU A 1 164 ? 6.779 -10.398 -13.649 1.00 87.25 164 GLU A C 1
ATOM 1274 O O . GLU A 1 164 ? 6.174 -10.354 -12.581 1.00 87.25 164 GLU A O 1
ATOM 1279 N N . GLN A 1 165 ? 6.125 -10.402 -14.814 1.00 88.44 165 GLN A N 1
ATOM 1280 C CA . GLN A 1 165 ? 4.670 -10.407 -14.890 1.00 88.44 165 GLN A CA 1
ATOM 1281 C C . GLN A 1 165 ? 4.100 -11.655 -14.218 1.00 88.44 165 GLN A C 1
ATOM 1283 O O . GLN A 1 165 ? 3.205 -11.502 -13.397 1.00 88.44 165 GLN A O 1
ATOM 1288 N N . GLU A 1 166 ? 4.624 -12.855 -14.499 1.00 87.75 166 GLU A N 1
ATOM 1289 C CA . GLU A 1 166 ? 4.215 -14.103 -13.831 1.00 87.75 166 GLU A CA 1
ATOM 1290 C C . GLU A 1 166 ? 4.367 -14.013 -12.307 1.00 87.75 166 GLU A C 1
ATOM 1292 O O . GLU A 1 166 ? 3.440 -14.355 -11.565 1.00 87.75 166 GLU A O 1
ATOM 1297 N N . PHE A 1 167 ? 5.497 -13.479 -11.837 1.00 83.75 167 PHE A N 1
ATOM 1298 C CA . PHE A 1 167 ? 5.728 -13.242 -10.417 1.00 83.75 167 PHE A CA 1
ATOM 1299 C C . PHE A 1 167 ? 4.670 -12.306 -9.817 1.00 83.75 167 PHE A C 1
ATOM 1301 O O . PHE A 1 167 ? 4.060 -12.643 -8.799 1.00 83.75 167 PHE A O 1
ATOM 1308 N N . VAL A 1 168 ? 4.376 -11.186 -10.481 1.00 81.56 168 VAL A N 1
ATOM 1309 C CA . VAL A 1 168 ? 3.324 -10.242 -10.078 1.00 81.56 168 VAL A CA 1
ATOM 1310 C C . VAL A 1 168 ? 1.962 -10.934 -9.972 1.00 81.56 168 VAL A C 1
ATOM 1312 O O . VAL A 1 168 ? 1.284 -10.749 -8.961 1.00 81.56 168 VAL A O 1
ATOM 1315 N N . ARG A 1 169 ? 1.585 -11.779 -10.947 1.00 82.00 169 ARG A N 1
ATOM 1316 C CA . ARG A 1 169 ? 0.322 -12.552 -10.902 1.00 82.00 169 ARG A CA 1
ATOM 1317 C C . ARG A 1 169 ? 0.272 -13.469 -9.683 1.00 82.00 169 ARG A C 1
ATOM 1319 O O . ARG A 1 169 ? -0.757 -13.585 -9.029 1.00 82.00 169 ARG A O 1
ATOM 1326 N N . SER A 1 170 ? 1.398 -14.104 -9.355 1.00 79.88 170 SER A N 1
ATOM 1327 C CA . SER A 1 170 ? 1.490 -15.014 -8.207 1.00 79.88 170 SER A CA 1
ATOM 1328 C C . SER A 1 170 ? 1.412 -14.295 -6.854 1.00 79.88 170 SER A C 1
ATOM 1330 O O . SER A 1 170 ? 0.919 -14.857 -5.878 1.00 79.88 170 SER A O 1
ATOM 1332 N N . CYS A 1 171 ? 1.889 -13.050 -6.791 1.00 77.06 171 CYS A N 1
ATOM 1333 C CA . CYS A 1 171 ? 1.931 -12.249 -5.570 1.00 77.06 171 CYS A CA 1
ATOM 1334 C C . CYS A 1 171 ? 0.648 -11.450 -5.313 1.00 77.06 171 CYS A C 1
ATOM 1336 O O . CYS A 1 171 ? 0.417 -11.037 -4.177 1.00 77.06 171 CYS A O 1
ATOM 1338 N N . LEU A 1 172 ? -0.187 -11.250 -6.337 1.00 70.62 172 LEU A N 1
ATOM 1339 C CA . LEU A 1 172 ? -1.468 -10.543 -6.259 1.00 70.62 172 LEU A CA 1
ATOM 1340 C C . LEU A 1 172 ? -2.629 -11.462 -6.695 1.00 70.62 172 LEU A C 1
ATOM 1342 O O . LEU A 1 172 ? -3.232 -11.220 -7.738 1.00 70.62 172 LEU A O 1
ATOM 1346 N N . PRO A 1 173 ? -2.945 -12.524 -5.926 1.00 58.69 173 PRO A N 1
ATOM 1347 C CA . PRO A 1 173 ? -4.010 -13.464 -6.286 1.00 58.69 173 PRO A CA 1
ATOM 1348 C C . PRO A 1 173 ? -5.423 -12.859 -6.213 1.00 58.69 173 PRO A C 1
ATOM 1350 O O . PRO A 1 173 ? -6.311 -13.334 -6.915 1.00 58.69 173 PRO A O 1
ATOM 1353 N N . ASP A 1 174 ? -5.621 -11.808 -5.411 1.00 61.50 174 ASP A N 1
ATOM 1354 C CA . ASP A 1 174 ? -6.871 -11.050 -5.320 1.00 61.50 174 ASP A CA 1
ATOM 1355 C C . ASP A 1 174 ? -6.625 -9.588 -5.722 1.00 61.50 174 ASP A C 1
ATOM 1357 O O . ASP A 1 174 ? -5.667 -8.966 -5.256 1.00 61.50 174 ASP A O 1
ATOM 1361 N N . ASP A 1 175 ? -7.495 -9.021 -6.563 1.00 56.19 175 ASP A N 1
ATOM 1362 C CA . ASP A 1 175 ? -7.425 -7.609 -6.952 1.00 56.19 175 ASP A CA 1
ATOM 1363 C C . ASP A 1 175 ? -7.574 -6.710 -5.708 1.00 56.19 175 ASP A C 1
ATOM 1365 O O . ASP A 1 175 ? -8.640 -6.647 -5.086 1.00 56.19 175 ASP A O 1
ATOM 1369 N N . LEU A 1 176 ? -6.511 -5.984 -5.342 1.00 56.06 176 LEU A N 1
ATOM 1370 C CA . LEU A 1 176 ? -6.576 -4.982 -4.280 1.00 56.06 176 LEU A CA 1
ATOM 1371 C C . LEU A 1 176 ? -7.268 -3.706 -4.790 1.00 56.06 176 LEU A C 1
ATOM 1373 O O . LEU A 1 176 ? -7.112 -3.283 -5.938 1.00 56.06 176 LEU A O 1
ATOM 1377 N N . LEU A 1 177 ? -8.025 -3.046 -3.908 1.00 50.19 177 LEU A N 1
ATOM 1378 C CA . LEU A 1 177 ? -8.679 -1.760 -4.178 1.00 50.19 177 LEU A CA 1
ATOM 1379 C C . LEU A 1 177 ? -7.640 -0.702 -4.589 1.00 50.19 177 LEU A C 1
ATOM 1381 O O . LEU A 1 177 ? -6.974 -0.135 -3.731 1.00 50.19 177 LEU A O 1
ATOM 1385 N N . GLY A 1 178 ? -7.535 -0.441 -5.899 1.00 57.88 178 GLY A N 1
ATOM 1386 C CA . GLY A 1 178 ? -6.670 0.575 -6.515 1.00 57.88 178 GLY A CA 1
ATOM 1387 C C . GLY A 1 178 ? -5.302 0.090 -7.025 1.00 57.88 178 GLY A C 1
ATOM 1388 O O . GLY A 1 178 ? -4.576 0.875 -7.628 1.00 57.88 178 GLY A O 1
ATOM 1389 N N . MET A 1 179 ? -4.980 -1.198 -6.875 1.00 61.72 179 MET A N 1
ATOM 1390 C CA . MET A 1 179 ? -3.852 -1.854 -7.540 1.00 61.72 179 MET A CA 1
ATOM 1391 C C . MET A 1 179 ? -4.291 -3.252 -7.959 1.00 61.72 179 MET A C 1
ATOM 1393 O O . MET A 1 179 ? -4.528 -4.116 -7.122 1.00 61.72 179 MET A O 1
ATOM 1397 N N . ASN A 1 180 ? -4.391 -3.466 -9.264 1.00 74.12 180 ASN A N 1
ATOM 1398 C CA . ASN A 1 180 ? -4.686 -4.776 -9.821 1.00 74.12 180 ASN A CA 1
ATOM 1399 C C . ASN A 1 180 ? -3.477 -5.297 -10.597 1.00 74.12 180 ASN A C 1
ATOM 1401 O O . ASN A 1 180 ? -2.581 -4.540 -10.989 1.00 74.12 180 ASN A O 1
ATOM 1405 N N . GLU A 1 181 ? -3.484 -6.601 -10.833 1.00 80.25 181 GLU A N 1
ATOM 1406 C CA . GLU A 1 181 ? -2.468 -7.312 -11.604 1.00 80.25 181 GLU A CA 1
ATOM 1407 C C . GLU A 1 181 ? -2.178 -6.616 -12.947 1.00 80.25 181 GLU A C 1
ATOM 1409 O O . GLU A 1 181 ? -1.021 -6.434 -13.324 1.00 80.25 181 GLU A O 1
ATOM 1414 N N . LYS A 1 182 ? -3.219 -6.138 -13.642 1.00 83.69 182 LYS A N 1
ATOM 1415 C CA . LYS A 1 182 ? -3.089 -5.498 -14.961 1.00 83.69 182 LYS A CA 1
ATOM 1416 C C . LYS A 1 182 ? -2.295 -4.193 -14.903 1.00 83.69 182 LYS A C 1
ATOM 1418 O O . LYS A 1 182 ? -1.424 -3.983 -15.744 1.00 83.69 182 LYS A O 1
ATOM 1423 N N . LEU A 1 183 ? -2.569 -3.334 -13.919 1.00 84.38 183 LEU A N 1
ATOM 1424 C CA . LEU A 1 183 ? -1.851 -2.070 -13.731 1.00 84.38 183 LEU A CA 1
ATOM 1425 C C . LEU A 1 183 ? -0.388 -2.326 -13.356 1.00 84.38 183 LEU A C 1
ATOM 1427 O O . LEU A 1 183 ? 0.500 -1.638 -13.850 1.00 84.38 183 LEU A O 1
ATOM 1431 N N . MET A 1 184 ? -0.112 -3.347 -12.541 1.00 84.06 184 MET A N 1
ATOM 1432 C CA . MET A 1 184 ? 1.267 -3.689 -12.197 1.00 84.06 184 MET A CA 1
ATOM 1433 C C . MET A 1 184 ? 2.033 -4.261 -13.400 1.00 84.06 184 MET A C 1
ATOM 1435 O O . MET A 1 184 ? 3.164 -3.852 -13.649 1.00 84.06 184 MET A O 1
ATOM 1439 N N . CYS A 1 185 ? 1.408 -5.116 -14.217 1.00 88.06 185 CYS A N 1
ATOM 1440 C CA . CYS A 1 185 ? 2.008 -5.573 -15.474 1.00 88.06 185 CYS A CA 1
ATOM 1441 C C . CYS A 1 185 ? 2.318 -4.406 -16.428 1.00 88.06 185 CYS A C 1
ATOM 1443 O O . CYS A 1 185 ?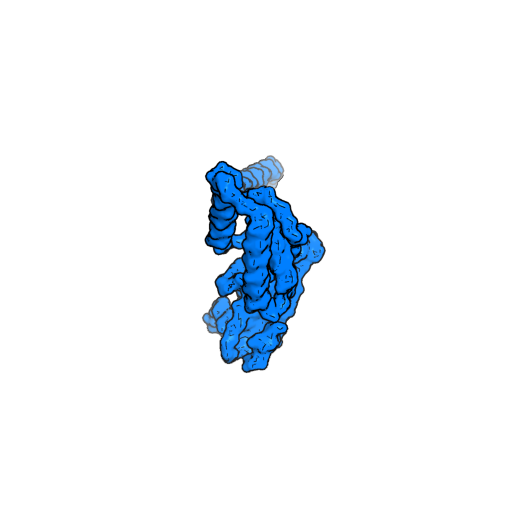 3.402 -4.377 -17.011 1.00 88.06 185 CYS A O 1
ATOM 1445 N N . GLN A 1 186 ? 1.416 -3.424 -16.544 1.00 88.56 186 GLN A N 1
ATOM 1446 C CA . GLN A 1 186 ? 1.646 -2.214 -17.342 1.00 88.56 186 GLN A CA 1
ATOM 1447 C C . GLN A 1 186 ? 2.825 -1.384 -16.803 1.00 88.56 186 GLN A C 1
ATOM 1449 O O . GLN A 1 186 ? 3.611 -0.843 -17.583 1.00 88.56 186 GLN A O 1
ATOM 1454 N N . TYR A 1 187 ? 2.980 -1.292 -15.480 1.00 86.38 187 TYR A N 1
ATOM 1455 C CA . TYR A 1 187 ? 4.111 -0.598 -14.865 1.00 86.38 187 TYR A CA 1
ATOM 1456 C C . TYR A 1 187 ? 5.450 -1.302 -15.134 1.00 86.38 187 TYR A C 1
ATOM 1458 O O . TYR A 1 187 ? 6.431 -0.635 -15.465 1.00 86.38 187 TYR A O 1
ATOM 1466 N N . VAL A 1 188 ? 5.493 -2.638 -15.076 1.00 87.75 188 VAL A N 1
ATOM 1467 C CA . VAL A 1 188 ? 6.691 -3.422 -15.438 1.00 87.75 188 VAL A CA 1
ATOM 1468 C C . VAL A 1 188 ? 7.112 -3.136 -16.885 1.00 87.75 188 VAL A C 1
ATOM 1470 O O . VAL A 1 188 ? 8.292 -2.904 -17.151 1.00 87.75 188 VAL A O 1
ATOM 1473 N N . GLU A 1 189 ? 6.154 -3.072 -17.814 1.00 91.69 189 GLU A N 1
ATOM 1474 C CA . GLU A 1 189 ? 6.412 -2.717 -19.218 1.00 91.69 189 GLU A CA 1
ATOM 1475 C C . GLU A 1 189 ? 6.954 -1.286 -19.361 1.00 91.69 189 GLU A C 1
ATOM 1477 O O . GLU A 1 189 ? 7.913 -1.053 -20.101 1.00 91.69 189 GLU A O 1
ATOM 1482 N N . PHE A 1 190 ? 6.399 -0.334 -18.604 1.00 89.62 190 PHE A N 1
ATOM 1483 C CA . PHE A 1 190 ? 6.853 1.060 -18.598 1.00 89.62 190 PHE A CA 1
ATOM 1484 C C . PHE A 1 190 ? 8.310 1.186 -18.117 1.00 89.62 190 PHE A C 1
ATOM 1486 O O . PHE A 1 190 ? 9.119 1.889 -18.733 1.00 89.62 190 PHE A O 1
ATOM 1493 N N . VAL A 1 191 ? 8.671 0.478 -17.041 1.00 87.12 191 VAL A N 1
ATOM 1494 C CA . VAL A 1 191 ? 10.043 0.454 -16.510 1.00 87.12 191 VAL A CA 1
ATOM 1495 C C . VAL A 1 191 ? 11.006 -0.202 -17.504 1.00 87.12 191 VAL A C 1
ATOM 1497 O O . VAL A 1 191 ? 12.101 0.324 -17.731 1.00 87.12 191 VAL A O 1
ATOM 1500 N N . ALA A 1 192 ? 10.597 -1.304 -18.139 1.00 89.00 192 ALA A N 1
ATOM 1501 C CA . ALA A 1 192 ? 11.402 -1.996 -19.141 1.00 89.00 192 ALA A CA 1
ATOM 1502 C C . ALA A 1 192 ? 11.710 -1.094 -20.346 1.00 89.00 192 ALA A C 1
ATOM 1504 O O . ALA A 1 192 ? 12.868 -0.962 -20.744 1.00 89.00 192 ALA A O 1
ATOM 1505 N N . ASP A 1 193 ? 10.708 -0.389 -20.874 1.00 90.38 193 ASP A N 1
ATOM 1506 C CA . ASP A 1 193 ? 10.894 0.566 -21.967 1.00 90.38 193 ASP A CA 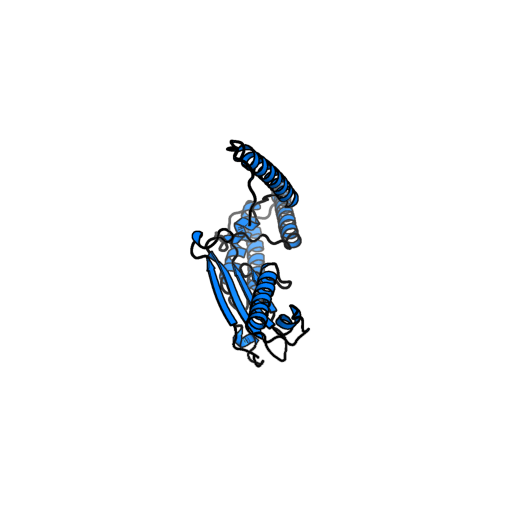1
ATOM 1507 C C . ASP A 1 193 ? 11.844 1.709 -21.604 1.00 90.38 193 ASP A C 1
ATOM 1509 O O . ASP A 1 193 ? 12.652 2.140 -22.438 1.00 90.38 193 ASP A O 1
ATOM 1513 N N . ARG A 1 194 ? 11.773 2.207 -20.363 1.00 86.75 194 ARG A N 1
ATOM 1514 C CA . ARG A 1 194 ? 12.701 3.229 -19.868 1.00 86.75 194 ARG A CA 1
ATOM 1515 C C . ARG A 1 194 ? 14.138 2.710 -19.893 1.00 86.75 194 ARG A C 1
ATOM 1517 O O . ARG A 1 194 ? 15.009 3.396 -20.421 1.00 86.75 194 ARG A O 1
ATOM 1524 N N . LEU A 1 195 ? 14.378 1.496 -19.394 1.00 86.94 195 LEU A N 1
ATOM 1525 C CA . LEU A 1 195 ? 15.711 0.885 -19.371 1.00 86.94 195 LEU A CA 1
ATOM 1526 C C . LEU A 1 195 ? 16.258 0.626 -20.785 1.00 86.94 195 LEU A C 1
ATOM 1528 O O . LEU A 1 195 ? 17.404 0.967 -21.072 1.00 86.94 195 LEU A O 1
ATOM 1532 N N . ILE A 1 196 ? 15.434 0.089 -21.688 1.00 89.94 196 ILE A N 1
ATOM 1533 C CA . ILE A 1 196 ? 15.805 -0.157 -23.092 1.00 89.94 196 ILE A CA 1
ATOM 1534 C C . ILE A 1 196 ? 16.180 1.155 -23.792 1.00 89.94 196 ILE A C 1
ATOM 1536 O O . ILE A 1 196 ? 17.188 1.223 -24.502 1.00 89.94 196 ILE A O 1
ATOM 1540 N N . THR A 1 197 ? 15.411 2.217 -23.538 1.00 89.75 197 THR A N 1
ATOM 1541 C CA . THR A 1 197 ? 15.702 3.558 -24.062 1.00 89.75 197 THR A CA 1
ATOM 1542 C C . THR A 1 197 ? 17.032 4.082 -23.514 1.00 89.75 197 THR A C 1
ATOM 1544 O O . THR A 1 197 ? 17.840 4.605 -24.280 1.00 89.75 197 THR A O 1
ATOM 1547 N N . SER A 1 198 ? 17.304 3.895 -22.218 1.00 85.88 198 SER A N 1
ATOM 1548 C CA . SER A 1 198 ? 18.574 4.288 -21.590 1.00 85.88 198 SER A CA 1
ATOM 1549 C C . SER A 1 198 ? 19.784 3.543 -22.170 1.00 85.88 198 SER A C 1
ATOM 1551 O O . SER A 1 198 ? 20.868 4.116 -22.274 1.00 85.88 198 SER A O 1
ATOM 1553 N N . LEU A 1 199 ? 19.608 2.294 -22.617 1.00 87.88 199 LEU A N 1
ATOM 1554 C CA . LEU A 1 199 ? 20.634 1.528 -23.337 1.00 87.88 199 LEU A CA 1
ATOM 1555 C C . LEU A 1 199 ? 20.833 1.990 -24.797 1.00 87.88 199 LEU A C 1
ATOM 1557 O O . LEU A 1 199 ? 21.838 1.634 -25.418 1.00 87.88 199 LEU A O 1
ATOM 1561 N N . GLY A 1 200 ? 19.927 2.819 -25.327 1.00 88.06 200 GLY A N 1
ATOM 1562 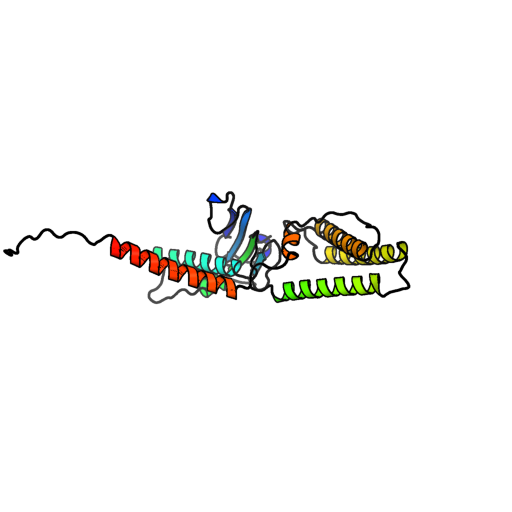C CA . GLY A 1 200 ? 19.985 3.394 -26.674 1.00 88.06 200 GLY A CA 1
ATOM 1563 C C . GLY A 1 200 ? 19.206 2.623 -27.744 1.00 88.06 200 GLY A C 1
ATOM 1564 O O . GLY A 1 200 ? 19.428 2.863 -28.930 1.00 88.06 200 GLY A O 1
ATOM 1565 N N . TYR A 1 201 ? 18.314 1.712 -27.349 1.00 91.56 201 TYR A N 1
ATOM 1566 C CA . TYR A 1 201 ? 17.485 0.917 -28.260 1.00 91.56 201 TYR A CA 1
ATOM 1567 C C . TYR A 1 201 ? 16.043 1.437 -28.305 1.00 91.56 201 TYR A C 1
ATOM 1569 O O . TYR A 1 201 ? 15.626 2.250 -27.476 1.00 91.56 201 TYR A O 1
ATOM 1577 N N . LYS A 1 202 ? 15.260 0.983 -29.291 1.00 92.25 202 LYS A N 1
ATOM 1578 C CA . LYS A 1 202 ? 13.851 1.375 -29.415 1.00 92.25 202 LYS A CA 1
ATOM 1579 C C . LYS A 1 202 ? 12.987 0.664 -28.383 1.00 92.25 202 LYS A C 1
ATOM 1581 O O . LYS A 1 202 ? 13.218 -0.502 -28.069 1.00 92.25 202 LYS A O 1
ATOM 1586 N N . LYS A 1 203 ? 11.963 1.376 -27.914 1.00 93.19 203 LYS A N 1
ATOM 1587 C CA . LYS A 1 203 ? 10.914 0.854 -27.033 1.00 93.19 203 LYS A CA 1
ATOM 1588 C C . LYS A 1 203 ? 10.161 -0.305 -27.680 1.00 93.19 203 LYS A C 1
ATOM 1590 O O . LYS A 1 203 ? 9.965 -0.307 -28.896 1.00 93.19 203 LYS A O 1
ATOM 1595 N N . ILE A 1 204 ? 9.704 -1.237 -26.850 1.00 91.81 204 ILE A N 1
ATOM 1596 C CA . ILE A 1 204 ? 8.940 -2.414 -27.272 1.00 91.81 204 ILE A CA 1
ATOM 1597 C C . ILE A 1 204 ? 7.449 -2.191 -26.995 1.00 91.81 204 ILE A C 1
ATOM 1599 O O . ILE A 1 204 ? 6.633 -2.424 -27.884 1.00 91.81 204 ILE A O 1
ATOM 1603 N N . TRP A 1 205 ? 7.090 -1.713 -25.797 1.00 92.44 205 TRP A N 1
ATOM 1604 C CA . TRP A 1 205 ? 5.696 -1.711 -25.321 1.00 92.44 205 TRP A CA 1
ATOM 1605 C C . TRP A 1 205 ? 4.971 -0.367 -25.490 1.00 92.44 205 TRP A C 1
ATOM 1607 O O . TRP A 1 205 ? 3.768 -0.335 -25.727 1.00 92.44 205 TRP A O 1
ATOM 1617 N N . ASN A 1 206 ? 5.696 0.748 -25.441 1.00 90.06 206 ASN A N 1
ATOM 1618 C CA . ASN A 1 206 ? 5.205 2.129 -25.471 1.00 90.06 206 ASN A CA 1
ATOM 1619 C C . ASN A 1 206 ? 4.091 2.424 -24.453 1.00 90.06 206 ASN A C 1
ATOM 1621 O O . ASN A 1 206 ? 3.176 3.203 -24.728 1.00 90.06 206 ASN A O 1
ATOM 1625 N N . THR A 1 207 ? 4.171 1.819 -23.270 1.00 87.31 207 THR A N 1
ATOM 1626 C CA . THR A 1 207 ? 3.186 2.012 -22.204 1.00 87.31 207 THR A CA 1
ATOM 1627 C C . THR A 1 207 ? 3.426 3.295 -21.417 1.00 87.31 207 THR A C 1
ATOM 1629 O O . THR A 1 207 ? 4.532 3.839 -21.363 1.00 87.31 207 THR A O 1
ATOM 1632 N N . THR A 1 208 ? 2.356 3.812 -20.812 1.00 85.38 208 THR A N 1
ATOM 1633 C CA . THR A 1 208 ? 2.398 4.947 -19.883 1.00 85.38 208 THR A CA 1
ATOM 1634 C C . THR A 1 208 ? 2.433 4.450 -18.445 1.00 85.38 208 THR A C 1
ATOM 1636 O O . THR A 1 208 ? 1.892 3.379 -18.160 1.00 85.38 208 THR A O 1
ATOM 1639 N N . ASN A 1 209 ? 3.020 5.239 -17.542 1.00 81.88 209 ASN A N 1
ATOM 1640 C CA . ASN A 1 209 ? 2.991 4.951 -16.111 1.00 81.88 209 ASN A CA 1
ATOM 1641 C C . ASN A 1 209 ? 1.524 4.936 -15.619 1.00 81.88 209 ASN A C 1
ATOM 1643 O O . ASN A 1 209 ? 0.844 5.948 -15.776 1.00 81.88 209 ASN A O 1
ATOM 1647 N N . PRO A 1 210 ? 1.014 3.818 -15.068 1.00 78.94 210 PRO A N 1
ATOM 1648 C CA . PRO A 1 210 ? -0.337 3.750 -14.513 1.00 78.94 210 PRO A CA 1
ATOM 1649 C C . PRO A 1 210 ? -0.440 4.298 -13.077 1.00 78.94 210 PRO A C 1
ATOM 1651 O O . PRO A 1 210 ? -1.540 4.353 -12.530 1.00 78.94 210 PRO A O 1
ATOM 1654 N N . PHE A 1 211 ? 0.684 4.663 -12.449 1.00 77.50 211 PHE A N 1
ATOM 1655 C CA . PHE A 1 211 ? 0.765 5.076 -11.049 1.00 77.50 211 PHE A CA 1
ATOM 1656 C C . PHE A 1 211 ? 1.358 6.486 -10.906 1.00 77.50 211 PHE A C 1
ATOM 1658 O O . PHE A 1 211 ? 2.559 6.651 -10.682 1.00 77.50 211 PHE A O 1
ATOM 1665 N N . ASP A 1 212 ? 0.499 7.507 -10.948 1.00 64.88 212 ASP A N 1
ATOM 1666 C CA . ASP A 1 212 ? 0.893 8.923 -10.822 1.00 64.88 212 ASP A CA 1
ATOM 1667 C C . ASP A 1 212 ? 1.617 9.238 -9.496 1.00 64.88 212 ASP A C 1
ATOM 1669 O O . ASP A 1 212 ? 2.444 10.144 -9.416 1.00 64.88 212 ASP A O 1
ATOM 1673 N N . PHE A 1 213 ? 1.359 8.460 -8.437 1.00 60.94 213 PHE A N 1
ATOM 1674 C CA . PHE A 1 213 ? 2.008 8.646 -7.134 1.00 60.94 213 PHE A CA 1
ATOM 1675 C C . PHE A 1 213 ? 3.487 8.217 -7.110 1.00 60.94 213 PHE A C 1
ATOM 1677 O O . PHE A 1 213 ? 4.207 8.588 -6.183 1.00 60.94 213 PHE A O 1
ATOM 1684 N N . MET A 1 214 ? 3.958 7.432 -8.088 1.00 56.53 214 MET A N 1
ATOM 1685 C CA . MET A 1 214 ? 5.353 6.970 -8.134 1.00 56.53 214 MET A CA 1
ATOM 1686 C C . MET A 1 214 ? 6.325 8.020 -8.683 1.00 56.53 214 MET A C 1
ATOM 1688 O O . MET A 1 214 ? 7.514 7.962 -8.367 1.00 56.53 214 MET A O 1
ATOM 1692 N N . ASP A 1 215 ? 5.841 9.009 -9.436 1.00 50.16 215 ASP A N 1
ATOM 1693 C CA . ASP A 1 215 ? 6.690 10.072 -9.986 1.00 50.16 215 ASP A CA 1
ATOM 1694 C C . ASP A 1 215 ? 7.271 10.962 -8.868 1.00 50.16 215 ASP A C 1
ATOM 1696 O O . ASP A 1 215 ? 8.426 11.384 -8.937 1.00 50.16 215 ASP A O 1
ATOM 1700 N N . ASN A 1 216 ? 6.528 11.134 -7.768 1.00 45.06 216 ASN A N 1
ATOM 1701 C CA . ASN A 1 216 ? 6.959 11.906 -6.598 1.00 45.06 216 ASN A CA 1
ATOM 1702 C C . ASN A 1 216 ? 7.977 11.173 -5.705 1.00 45.06 216 ASN A C 1
ATOM 1704 O O . ASN A 1 216 ? 8.655 11.815 -4.905 1.00 45.06 216 ASN A O 1
ATOM 1708 N N . ILE A 1 217 ? 8.118 9.848 -5.840 1.00 46.75 217 ILE A N 1
ATOM 1709 C CA . ILE A 1 217 ? 9.117 9.053 -5.099 1.00 46.75 217 ILE A CA 1
ATOM 1710 C C . ILE A 1 217 ? 10.505 9.193 -5.753 1.00 46.75 217 ILE A C 1
ATOM 1712 O O . ILE A 1 217 ? 11.531 9.086 -5.086 1.00 46.75 217 ILE A O 1
ATOM 1716 N N . SER A 1 218 ? 10.541 9.461 -7.063 1.00 38.09 218 SER A N 1
ATOM 1717 C CA . SER A 1 218 ? 11.762 9.575 -7.869 1.00 38.09 218 SER A CA 1
ATOM 1718 C C . SER A 1 218 ? 12.413 10.963 -7.828 1.00 38.09 218 SER A C 1
ATOM 1720 O O . SER A 1 218 ? 13.586 11.087 -8.185 1.00 38.09 218 SER A O 1
ATOM 1722 N N . THR A 1 219 ? 11.682 12.019 -7.470 1.00 34.69 219 THR A N 1
ATOM 1723 C CA . THR A 1 219 ? 12.216 13.388 -7.442 1.00 34.69 219 THR A CA 1
ATOM 1724 C C . THR A 1 219 ? 12.876 13.713 -6.106 1.00 34.69 219 THR A C 1
ATOM 1726 O O . THR A 1 219 ? 12.225 13.825 -5.072 1.00 34.69 219 THR A O 1
ATOM 1729 N N . GLU A 1 220 ? 14.191 13.907 -6.163 1.00 38.81 220 GLU A N 1
ATOM 1730 C CA . GLU A 1 220 ? 15.072 14.336 -5.081 1.00 38.81 220 GLU A CA 1
ATOM 1731 C C . GLU A 1 220 ? 14.526 15.472 -4.186 1.00 38.81 220 GLU A C 1
ATOM 1733 O O . GLU A 1 220 ? 14.188 16.564 -4.635 1.00 38.81 220 GLU A O 1
ATOM 1738 N N . THR A 1 221 ? 14.625 15.216 -2.878 1.00 39.84 221 THR A N 1
ATOM 1739 C CA . THR A 1 221 ? 14.885 16.143 -1.761 1.00 39.84 221 THR A CA 1
ATOM 1740 C C . THR A 1 221 ? 14.000 17.386 -1.601 1.00 39.84 221 THR A C 1
ATOM 1742 O O . THR A 1 221 ? 14.242 18.444 -2.182 1.00 39.84 221 THR A O 1
ATOM 1745 N N . LYS A 1 222 ? 13.155 17.370 -0.562 1.00 34.81 222 LYS A N 1
ATOM 1746 C CA . LYS A 1 222 ? 12.966 18.567 0.270 1.00 34.81 222 LYS A CA 1
ATOM 1747 C C . LYS A 1 222 ? 13.400 18.320 1.709 1.00 34.81 222 LYS A C 1
ATOM 1749 O O . LYS A 1 222 ? 12.692 17.731 2.513 1.00 34.81 222 LYS A O 1
ATOM 1754 N N . THR A 1 223 ? 14.568 18.894 2.003 1.00 32.09 223 THR A N 1
ATOM 1755 C CA . THR A 1 223 ? 15.054 19.348 3.314 1.00 32.09 223 THR A CA 1
ATOM 1756 C C . THR A 1 223 ? 15.118 18.316 4.435 1.00 32.09 223 THR A C 1
ATOM 1758 O O . THR A 1 223 ? 14.127 17.971 5.073 1.00 32.09 223 THR A O 1
ATOM 1761 N N . ASN A 1 224 ? 16.357 17.950 4.770 1.00 33.53 224 ASN A N 1
ATOM 1762 C CA . ASN A 1 224 ? 16.717 17.312 6.028 1.00 33.53 224 ASN A CA 1
ATOM 1763 C C . ASN A 1 224 ? 15.981 17.969 7.206 1.00 33.53 224 ASN A C 1
ATOM 1765 O O . ASN A 1 224 ? 16.146 19.154 7.498 1.00 33.53 224 ASN A O 1
ATOM 1769 N N . PHE A 1 225 ? 15.207 17.150 7.914 1.00 36.59 225 PHE A N 1
ATOM 1770 C CA . PHE A 1 225 ? 14.370 17.480 9.071 1.00 36.59 225 PHE A CA 1
ATOM 1771 C C . PHE A 1 225 ? 15.108 18.257 10.193 1.00 36.59 225 PHE A C 1
ATOM 1773 O O . PHE A 1 225 ? 14.476 18.914 11.025 1.00 36.59 225 PHE A O 1
ATOM 1780 N N . PHE A 1 226 ? 16.447 18.236 10.200 1.00 34.44 226 PHE A N 1
ATOM 1781 C CA . PHE A 1 226 ? 17.287 19.023 11.107 1.00 34.44 226 PHE A CA 1
ATOM 1782 C C . PHE A 1 226 ? 17.397 20.514 10.743 1.00 34.44 226 PHE A C 1
ATOM 1784 O O . PHE A 1 226 ? 17.537 21.331 11.649 1.00 34.44 226 PHE A O 1
ATOM 1791 N N . GLU A 1 227 ? 17.266 20.912 9.475 1.00 35.47 227 GLU A N 1
ATOM 1792 C CA . GLU A 1 227 ? 17.298 22.335 9.091 1.00 35.47 227 GLU A CA 1
ATOM 1793 C C . GLU A 1 227 ? 15.933 23.015 9.283 1.00 35.47 227 GLU A C 1
ATOM 1795 O O . GLU A 1 227 ? 15.862 24.160 9.741 1.00 35.47 227 GLU A O 1
ATOM 1800 N N . ALA A 1 228 ? 14.839 22.285 9.034 1.00 37.38 228 ALA A N 1
ATOM 1801 C CA . ALA A 1 228 ? 13.474 22.798 9.161 1.00 37.38 228 ALA A CA 1
ATOM 1802 C C . ALA A 1 228 ? 13.108 23.164 10.614 1.00 37.38 228 ALA A C 1
ATOM 1804 O O . ALA A 1 228 ? 12.641 24.278 10.871 1.00 37.38 228 ALA A O 1
ATOM 1805 N N . ARG A 1 229 ? 13.408 22.292 11.595 1.00 42.88 229 ARG A N 1
ATOM 1806 C CA . ARG A 1 229 ? 13.139 22.598 13.017 1.00 42.88 229 ARG A CA 1
ATOM 1807 C C . ARG A 1 229 ? 13.988 23.761 13.529 1.00 42.88 229 ARG A C 1
ATOM 1809 O O . ARG A 1 229 ? 13.496 24.568 14.314 1.00 42.88 229 ARG A O 1
ATOM 1816 N N . VAL A 1 230 ? 15.235 23.906 13.075 1.00 36.56 230 VAL A N 1
ATOM 1817 C CA . VAL A 1 230 ? 16.102 25.020 13.506 1.00 36.56 230 VAL A CA 1
ATOM 1818 C C . VAL A 1 230 ? 15.592 26.361 12.960 1.00 36.56 230 VAL A C 1
ATOM 1820 O O . VAL A 1 230 ? 15.661 27.375 13.662 1.00 36.56 230 VAL A O 1
ATOM 1823 N N . ALA A 1 231 ? 15.005 26.378 11.760 1.00 38.78 231 ALA A N 1
ATOM 1824 C CA . ALA A 1 231 ? 14.375 27.568 11.193 1.00 38.78 231 ALA A CA 1
ATOM 1825 C C . ALA A 1 231 ? 13.043 27.928 11.882 1.00 38.78 231 ALA A C 1
ATOM 1827 O O . ALA A 1 231 ? 12.796 29.109 12.149 1.00 38.78 231 ALA A O 1
ATOM 1828 N N . GLU A 1 232 ? 12.210 26.942 12.230 1.00 38.25 232 GLU A N 1
ATOM 1829 C CA . GLU A 1 232 ? 10.948 27.170 12.949 1.00 38.25 232 GLU A CA 1
ATOM 1830 C C . GLU A 1 232 ? 11.153 27.616 14.398 1.00 38.25 232 GLU A C 1
ATOM 1832 O O . GLU A 1 232 ? 10.482 28.556 14.829 1.00 38.25 232 GLU A O 1
ATOM 1837 N N . TYR A 1 233 ? 12.122 27.054 15.134 1.00 37.50 233 TYR A N 1
ATOM 1838 C CA . TYR A 1 233 ? 12.489 27.553 16.469 1.00 37.50 233 TYR A CA 1
ATOM 1839 C C . TYR A 1 233 ? 13.084 28.969 16.412 1.00 37.50 233 TYR A C 1
ATOM 1841 O O . TYR A 1 233 ? 12.758 29.814 17.251 1.00 37.50 233 TYR A O 1
ATOM 1849 N N . LYS A 1 234 ? 13.903 29.286 15.395 1.00 36.31 234 LYS A N 1
ATOM 1850 C CA . LYS A 1 234 ? 14.396 30.661 15.188 1.00 36.31 234 LYS A CA 1
ATOM 1851 C C . LYS A 1 234 ? 13.258 31.639 14.879 1.00 36.31 234 LYS A C 1
ATOM 1853 O O . LYS A 1 234 ? 13.239 32.731 15.442 1.00 36.31 234 LYS A O 1
ATOM 1858 N N . ARG A 1 235 ? 12.292 31.273 14.029 1.00 41.72 235 ARG A N 1
ATOM 1859 C CA . ARG A 1 235 ? 11.162 32.154 13.669 1.00 41.72 235 ARG A CA 1
ATOM 1860 C C . ARG A 1 235 ? 10.152 32.325 14.804 1.00 41.72 235 ARG A C 1
ATOM 1862 O O . ARG A 1 235 ? 9.646 33.431 14.990 1.00 41.72 235 ARG A O 1
ATOM 1869 N N . SER A 1 236 ? 9.889 31.281 15.585 1.00 38.22 236 SER A N 1
ATOM 1870 C CA . SER A 1 236 ? 8.950 31.334 16.715 1.00 38.22 236 SER A CA 1
ATOM 1871 C C . SER A 1 236 ? 9.494 32.138 17.905 1.00 38.22 236 SER A C 1
ATOM 1873 O O . SER A 1 236 ? 8.746 32.929 18.482 1.00 38.22 236 SER A O 1
ATOM 1875 N N . ASN A 1 237 ? 10.800 32.070 18.201 1.00 41.19 237 ASN A N 1
ATOM 1876 C CA . ASN A 1 237 ? 11.415 32.930 19.224 1.00 41.19 237 ASN A CA 1
ATOM 1877 C C . ASN A 1 237 ? 11.438 34.415 18.821 1.00 41.19 237 ASN A C 1
ATOM 1879 O O . ASN A 1 237 ? 11.192 35.284 19.659 1.00 41.19 237 ASN A O 1
ATOM 1883 N N . VAL A 1 238 ? 11.662 34.727 17.538 1.00 47.97 238 VAL A N 1
ATOM 1884 C CA . VAL A 1 238 ? 11.649 36.119 17.047 1.00 47.97 238 VAL A CA 1
ATOM 1885 C C . VAL A 1 238 ? 10.231 36.706 17.055 1.00 47.97 238 VAL A C 1
ATOM 1887 O O . VAL A 1 238 ? 10.054 37.851 17.472 1.00 47.97 238 VAL A O 1
ATOM 1890 N N . ARG A 1 239 ? 9.202 35.922 16.690 1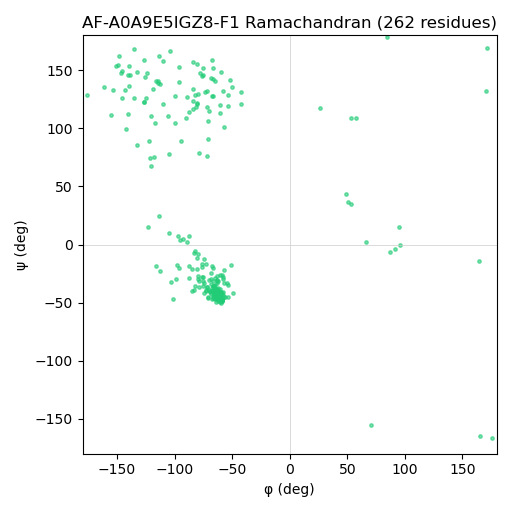.00 43.16 239 ARG A N 1
ATOM 1891 C CA . ARG A 1 239 ? 7.795 36.363 16.762 1.00 43.16 239 ARG A CA 1
ATOM 1892 C C . ARG A 1 239 ? 7.327 36.588 18.203 1.00 43.16 239 ARG A C 1
ATOM 1894 O O . ARG A 1 239 ? 6.701 37.609 18.475 1.00 43.16 239 ARG A O 1
ATOM 1901 N N . ARG A 1 240 ? 7.721 35.727 19.153 1.00 42.72 240 ARG A N 1
ATOM 1902 C CA . ARG A 1 240 ? 7.376 35.900 20.578 1.00 42.72 240 ARG A CA 1
ATOM 1903 C C . ARG A 1 240 ? 8.013 37.156 21.189 1.00 42.72 240 ARG A C 1
ATOM 1905 O O . ARG A 1 240 ? 7.372 37.836 21.984 1.00 42.72 240 ARG A O 1
ATOM 1912 N N . HIS A 1 241 ? 9.231 37.521 20.776 1.00 41.84 241 HIS A N 1
ATOM 1913 C CA . HIS A 1 241 ? 9.882 38.759 21.225 1.00 41.84 241 HIS A CA 1
ATOM 1914 C C . HIS A 1 241 ? 9.325 40.038 20.583 1.00 41.84 241 HIS A C 1
ATOM 1916 O O . HIS A 1 241 ? 9.363 41.095 21.212 1.00 41.84 241 HIS A O 1
ATOM 1922 N N . GLN A 1 242 ? 8.782 39.967 19.365 1.00 43.34 242 GLN A N 1
ATOM 1923 C CA . GLN A 1 242 ? 8.143 41.119 18.719 1.00 43.34 242 GLN A CA 1
ATOM 1924 C C . GLN A 1 242 ? 6.719 41.371 19.236 1.00 43.34 242 GLN A C 1
ATOM 1926 O O . GLN A 1 242 ? 6.318 42.529 19.337 1.00 43.34 242 GLN A O 1
ATOM 1931 N N . GLN A 1 243 ? 5.993 40.322 19.639 1.00 42.62 243 GLN A N 1
ATOM 1932 C CA . GLN A 1 243 ? 4.663 40.451 20.246 1.00 42.62 243 GLN A CA 1
ATOM 1933 C C . GLN A 1 243 ? 4.745 41.045 21.664 1.00 42.62 243 GLN A C 1
ATOM 1935 O O . GLN A 1 243 ? 4.100 42.048 21.945 1.00 42.62 243 GLN A O 1
ATOM 1940 N N . LEU A 1 244 ? 5.673 40.552 22.498 1.00 45.94 244 LEU A N 1
ATOM 1941 C CA . LEU A 1 244 ? 5.919 41.092 23.847 1.00 45.94 244 LEU A CA 1
ATOM 1942 C C . LEU A 1 244 ? 6.417 42.552 23.845 1.00 45.94 244 LEU A C 1
ATOM 1944 O O . LEU A 1 244 ? 6.196 43.279 24.811 1.00 45.94 244 LEU A O 1
ATOM 1948 N N . LYS A 1 245 ? 7.084 43.003 22.772 1.00 41.94 245 LYS A N 1
ATOM 1949 C CA . LYS A 1 245 ? 7.475 44.414 22.610 1.00 41.94 245 LYS A CA 1
ATOM 1950 C C . LYS A 1 245 ? 6.333 45.305 22.124 1.00 41.94 245 LYS A C 1
ATOM 1952 O O . LYS A 1 245 ? 6.343 46.480 22.464 1.00 41.94 245 LYS A O 1
ATOM 1957 N N . LYS A 1 246 ? 5.372 44.790 21.350 1.00 41.22 246 LYS A N 1
ATOM 1958 C CA . LYS A 1 246 ? 4.198 45.572 20.930 1.00 41.22 246 LYS A CA 1
ATOM 1959 C C . LYS A 1 246 ? 3.206 45.754 22.076 1.00 41.22 246 LYS A C 1
ATOM 1961 O O . LYS A 1 246 ? 2.775 46.879 22.298 1.00 41.22 246 LYS A O 1
ATOM 1966 N N . ASP A 1 247 ? 2.959 44.707 22.860 1.00 42.38 247 ASP A N 1
ATOM 1967 C CA . ASP A 1 247 ? 1.981 44.759 23.956 1.00 42.38 247 ASP A CA 1
ATOM 1968 C C . ASP A 1 247 ? 2.436 45.670 25.115 1.00 42.38 247 ASP A C 1
ATOM 1970 O O . ASP A 1 247 ? 1.610 46.324 25.747 1.00 42.38 247 ASP A O 1
ATOM 1974 N N . ASN A 1 248 ? 3.752 45.806 25.339 1.00 40.50 248 ASN A N 1
ATOM 1975 C CA . ASN A 1 248 ? 4.314 46.719 26.346 1.00 40.50 248 ASN A CA 1
ATOM 1976 C C . ASN A 1 248 ? 4.416 48.190 25.900 1.00 40.50 248 ASN A C 1
ATOM 1978 O O . ASN A 1 248 ? 4.696 49.049 26.734 1.0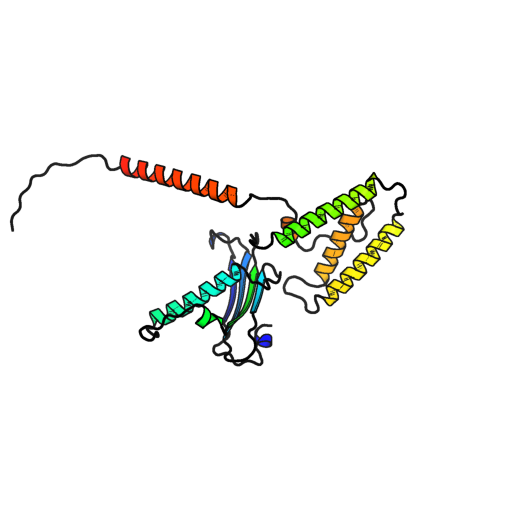0 40.50 248 ASN A O 1
ATOM 1982 N N . VAL A 1 249 ? 4.225 48.504 24.612 1.00 45.38 249 VAL A N 1
ATOM 1983 C CA . VAL A 1 249 ? 4.316 49.887 24.096 1.00 45.38 249 VAL A CA 1
ATOM 1984 C C . VAL A 1 249 ? 2.933 50.546 23.997 1.00 45.38 249 VAL A C 1
ATOM 1986 O O . VAL A 1 249 ? 2.838 51.767 24.041 1.00 45.38 249 VAL A O 1
ATOM 1989 N N . THR A 1 250 ? 1.845 49.771 23.956 1.00 40.75 250 THR A N 1
ATOM 1990 C CA . THR A 1 250 ? 0.470 50.291 23.817 1.00 40.75 250 THR A CA 1
ATOM 1991 C C . THR A 1 250 ? -0.309 50.481 25.125 1.00 40.75 250 THR A C 1
ATOM 1993 O O . THR A 1 250 ? -1.468 50.879 25.071 1.00 40.75 250 THR A O 1
ATOM 1996 N N . SER A 1 251 ? 0.284 50.253 26.305 1.00 38.56 251 SER A N 1
ATOM 1997 C CA . SER A 1 251 ? -0.388 50.459 27.607 1.00 38.56 251 SER A CA 1
ATOM 1998 C C . SER A 1 251 ? 0.208 51.593 28.458 1.00 38.56 251 SER A C 1
ATOM 2000 O O . SER A 1 251 ? 0.103 51.570 29.686 1.00 38.56 251 SER A O 1
ATOM 2002 N N . GLY A 1 252 ? 0.868 52.568 27.831 1.00 39.41 252 GLY A N 1
ATOM 2003 C CA . GLY A 1 252 ? 1.538 53.677 28.509 1.00 39.41 252 GLY A CA 1
ATOM 2004 C C . GLY A 1 252 ? 0.962 55.041 28.150 1.00 39.41 252 GLY A C 1
ATOM 2005 O O . GLY A 1 252 ? 1.595 55.747 27.388 1.00 39.41 252 GLY A O 1
ATOM 2006 N N . GLU A 1 253 ? -0.208 55.383 28.695 1.00 31.47 253 GLU A N 1
ATOM 2007 C CA . GLU A 1 253 ? -0.743 56.739 28.959 1.00 31.47 253 GLU A CA 1
ATOM 2008 C C . GLU A 1 253 ? -2.219 56.552 29.367 1.00 31.47 253 GLU A C 1
ATOM 2010 O O . GLU A 1 253 ? -2.945 55.811 28.723 1.00 31.47 253 GLU A O 1
ATOM 2015 N N . SER A 1 254 ? -2.798 57.117 30.419 1.00 30.89 254 SER A N 1
ATOM 2016 C CA . SER A 1 254 ? -2.426 58.161 31.366 1.00 30.89 254 SER A CA 1
ATOM 2017 C C . SER A 1 254 ? -3.356 57.986 32.587 1.00 30.89 254 SER A C 1
ATOM 2019 O O . SER A 1 254 ? -4.546 57.710 32.448 1.00 30.89 254 SER A O 1
ATOM 2021 N N . ARG A 1 255 ? -2.820 58.063 33.812 1.00 29.77 255 ARG A N 1
ATOM 2022 C CA . ARG A 1 255 ? -3.615 57.936 35.051 1.00 29.77 255 ARG A CA 1
ATOM 2023 C C . ARG A 1 255 ? -4.334 59.256 35.358 1.00 29.77 255 ARG A C 1
ATOM 2025 O O . ARG A 1 255 ? -3.634 60.257 35.508 1.00 29.77 255 ARG A O 1
ATOM 2032 N N . PRO A 1 256 ? -5.654 59.279 35.618 1.00 29.88 256 PRO A N 1
ATOM 2033 C CA . PRO A 1 256 ? -6.236 60.330 36.431 1.00 29.88 256 PRO A CA 1
ATOM 2034 C C . PRO A 1 256 ? -6.040 59.996 37.917 1.00 29.88 256 PRO A C 1
ATOM 2036 O O . PRO A 1 256 ? -6.328 58.900 38.398 1.00 29.88 256 PRO A O 1
ATOM 2039 N N . VAL A 1 257 ? -5.498 60.969 38.640 1.00 36.28 257 VAL A N 1
ATOM 2040 C CA . VAL A 1 257 ? -5.317 60.975 40.092 1.00 36.28 257 VAL A CA 1
ATOM 2041 C C . VAL A 1 257 ? -6.682 61.148 40.758 1.00 36.28 257 VAL A C 1
ATOM 2043 O O . VAL A 1 257 ? -7.285 62.199 40.592 1.00 36.28 257 VAL A O 1
ATOM 2046 N N . PHE A 1 258 ? -7.145 60.184 41.563 1.00 28.92 258 PHE A N 1
ATOM 2047 C CA . PHE A 1 258 ? -8.189 60.437 42.567 1.00 28.92 258 PHE A CA 1
ATOM 2048 C C . PHE A 1 258 ? -7.955 59.648 43.868 1.00 28.92 258 PHE A C 1
ATOM 2050 O O . PHE A 1 258 ? -8.205 58.454 43.983 1.00 28.92 258 PHE A O 1
ATOM 2057 N N . SER A 1 259 ? -7.393 60.380 44.835 1.00 30.55 259 SER A N 1
ATOM 2058 C CA . SER A 1 259 ? -7.739 60.449 46.262 1.00 30.55 259 SER A CA 1
ATOM 2059 C C . SER A 1 259 ? -8.426 59.247 46.937 1.00 30.55 259 SER A C 1
ATOM 2061 O O . SER A 1 259 ? -9.606 58.972 46.731 1.00 30.55 259 SER A O 1
ATOM 2063 N N . ARG A 1 260 ? -7.720 58.680 47.926 1.00 30.28 260 ARG A N 1
ATOM 2064 C CA . ARG A 1 260 ? -8.245 57.821 48.999 1.00 30.28 260 ARG A CA 1
ATOM 2065 C C . ARG A 1 260 ? -9.457 58.447 49.703 1.00 30.28 260 ARG A C 1
ATOM 2067 O O . ARG A 1 260 ? -9.362 59.574 50.181 1.00 30.28 260 ARG A O 1
ATOM 2074 N N . LYS A 1 261 ? -10.497 57.649 49.949 1.00 28.88 261 LYS A N 1
ATOM 2075 C CA . LYS A 1 261 ? -11.215 57.628 51.236 1.00 28.88 261 LYS A CA 1
ATOM 2076 C C . LYS A 1 261 ? -11.894 56.272 51.419 1.00 28.88 261 LYS A C 1
ATOM 2078 O O . LYS A 1 261 ? -12.836 55.934 50.719 1.00 28.88 261 LYS A O 1
ATOM 2083 N N . ALA A 1 262 ? -11.379 55.516 52.381 1.00 29.09 262 ALA A N 1
ATOM 2084 C CA . ALA A 1 262 ? -12.098 54.432 53.024 1.00 29.09 262 ALA A CA 1
ATOM 2085 C C . ALA A 1 262 ? -13.270 55.003 53.834 1.00 29.09 262 ALA A C 1
ATOM 2087 O O . ALA A 1 262 ? -13.084 56.035 54.496 1.00 29.09 262 ALA A O 1
ATOM 2088 N N . ARG A 1 263 ? -14.412 54.305 53.847 1.00 28.39 263 ARG A N 1
ATOM 2089 C CA . ARG A 1 263 ? -15.183 54.038 55.070 1.00 28.39 263 ARG A CA 1
ATOM 2090 C C . ARG A 1 263 ? -16.406 53.143 54.813 1.00 28.39 263 ARG A C 1
ATOM 2092 O O . ARG A 1 263 ? -17.236 53.511 53.992 1.00 28.39 263 ARG A O 1
ATOM 2099 N N . PHE A 1 264 ? -16.466 52.100 55.647 1.00 35.31 264 PHE A N 1
ATOM 2100 C CA . PHE A 1 264 ? -17.559 51.181 55.999 1.00 35.31 264 PHE A CA 1
ATOM 2101 C C . PHE A 1 264 ? -18.028 50.180 54.947 1.00 35.31 264 PHE A C 1
ATOM 2103 O O . PHE A 1 264 ? -18.548 50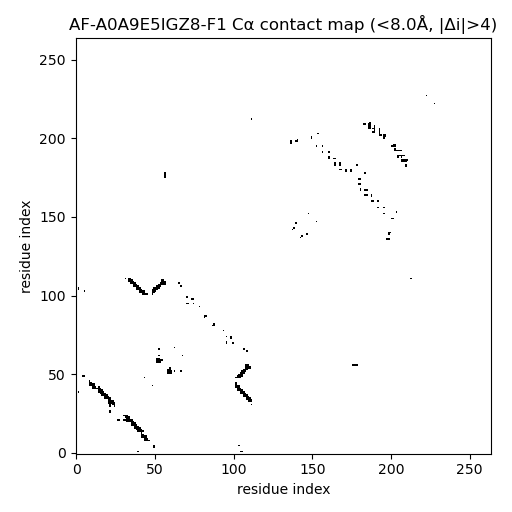.598 53.895 1.00 35.31 264 PHE A O 1
#